Protein AF-0000000074319275 (afdb_homodimer)

Nearest PDB structures (foldseek):
  5aii-assembly1_H  TM=7.634E-01  e=2.660E-06  unidentified
  4j9a-assembly4_D  TM=8.042E-01  e=2.664E-05  Pseudomonas aeruginosa PAO1
  4leh-assembly1_C  TM=6.680E-01  e=4.029E-05  [Clostridium] scindens ATCC 35704
  6mrk-assembly1_U  TM=6.283E-01  e=1.986E-04  Drosophila melanogaster
  3f7s-assembly1_A-2  TM=5.511E-01  e=1.313E-04  Pseudomonas putida KT2440

InterPro domains:
  IPR032710 NTF2-like domain superfamily [SSF54427] (34-153)

Radius of gyration: 25.01 Å; Cα contacts (8 Å, |Δi|>4): 564; chains: 2; bounding box: 49×94×57 Å

pLDDT: mean 86.16, std 19.47, range [19.59, 98.94]

Solvent-accessible surface area (backbone atoms only — not comparable to full-atom values): 17664 Å² total; per-residue (Å²): 114,67,69,60,48,54,54,49,52,53,53,53,54,53,53,54,54,51,52,51,51,50,53,49,56,69,48,57,53,48,64,41,45,50,37,54,48,49,33,54,50,19,59,61,66,67,34,61,67,61,30,54,68,37,38,37,88,81,14,40,38,34,58,79,52,78,91,55,67,29,46,47,68,56,44,53,48,48,52,58,58,48,51,75,47,38,46,61,42,74,78,40,80,46,76,43,81,52,60,73,38,75,91,75,59,28,36,34,33,36,38,37,38,31,32,38,34,29,34,79,86,65,52,68,42,78,43,56,39,39,39,42,33,35,25,40,96,57,20,35,40,34,38,40,46,25,37,42,55,37,59,59,49,54,62,66,67,41,48,67,46,52,69,80,73,80,119,113,66,69,59,49,52,53,49,53,52,52,52,54,54,52,54,54,50,53,52,50,49,53,48,57,68,46,58,55,47,65,41,46,52,36,54,50,50,32,54,52,20,58,61,66,67,33,60,68,62,30,53,68,36,39,37,89,80,13,39,38,33,58,79,57,80,91,53,69,30,45,46,68,56,44,54,50,48,53,56,58,48,50,74,45,37,44,61,42,74,78,42,80,45,78,42,82,52,59,72,37,74,90,75,58,27,36,34,34,36,38,38,37,32,31,38,35,30,34,77,88,67,52,68,44,78,43,57,39,40,38,42,32,36,25,38,97,57,21,34,40,34,37,39,44,25,35,42,56,37,59,58,50,54,63,68,65,41,46,67,45,54,71,80,75,79,120

Structure (mmCIF, N/CA/C/O backbone):
data_AF-0000000074319275-model_v1
#
loop_
_entity.id
_entity.type
_entity.pdbx_description
1 polymer 'SnoaL-like domain-containing protein'
#
loop_
_atom_site.group_PDB
_atom_site.id
_atom_site.type_symbol
_atom_site.label_atom_id
_atom_site.label_alt_id
_atom_site.label_comp_id
_atom_site.label_asym_id
_atom_site.label_entity_id
_atom_site.label_seq_id
_atom_site.pdbx_PDB_ins_code
_atom_site.Cartn_x
_atom_site.Cartn_y
_atom_site.Cartn_z
_atom_site.occupancy
_atom_site.B_iso_or_equiv
_atom_site.auth_seq_id
_atom_site.auth_comp_id
_atom_site.auth_asym_id
_atom_site.auth_atom_id
_atom_site.pdbx_PDB_model_num
ATOM 1 N N . MET A 1 1 ? 5.773 54.219 32.25 1 52.66 1 MET A N 1
ATOM 2 C CA . MET A 1 1 ? 4.891 53.094 32.531 1 52.66 1 MET A CA 1
ATOM 3 C C . MET A 1 1 ? 4.062 52.719 31.328 1 52.66 1 MET A C 1
ATOM 5 O O . MET A 1 1 ? 3.648 51.562 31.188 1 52.66 1 MET A O 1
ATOM 9 N N . LYS A 1 2 ? 3.84 53.656 30.484 1 63.56 2 LYS A N 1
ATOM 10 C CA . LYS A 1 2 ? 2.98 53.406 29.328 1 63.56 2 LYS A CA 1
ATOM 11 C C . LYS A 1 2 ? 3.709 52.594 28.266 1 63.56 2 LYS A C 1
ATOM 13 O O . LYS A 1 2 ? 3.109 51.75 27.625 1 63.56 2 LYS A O 1
ATOM 18 N N . LYS A 1 3 ? 4.949 52.812 28.141 1 67.94 3 LYS A N 1
ATOM 19 C CA . LYS A 1 3 ? 5.715 52.094 27.125 1 67.94 3 LYS A CA 1
ATOM 20 C C . LYS A 1 3 ? 5.887 50.625 27.516 1 67.94 3 LYS A C 1
ATOM 22 O O . LYS A 1 3 ? 5.832 49.75 26.656 1 67.94 3 LYS A O 1
ATOM 27 N N . HIS A 1 4 ? 5.941 50.406 28.797 1 66.94 4 HIS A N 1
ATOM 28 C CA . HIS A 1 4 ? 6.113 49.031 29.25 1 66.94 4 HIS A CA 1
ATOM 29 C C . HIS A 1 4 ? 4.816 48.25 29.125 1 66.94 4 HIS A C 1
ATOM 31 O O . HIS A 1 4 ? 4.848 47.031 28.844 1 66.94 4 HIS A O 1
ATOM 37 N N . LEU A 1 5 ? 3.721 49.062 29.156 1 66.44 5 LEU A N 1
ATOM 38 C CA . LEU A 1 5 ? 2.432 48.375 29.047 1 66.44 5 LEU A CA 1
ATOM 39 C C . LEU A 1 5 ? 2.174 47.938 27.609 1 66.44 5 LEU A C 1
ATOM 41 O O . LEU A 1 5 ? 1.641 46.844 27.391 1 66.44 5 LEU A O 1
ATOM 45 N N . THR A 1 6 ? 2.721 48.75 26.703 1 68.5 6 THR A N 1
ATOM 46 C CA . THR A 1 6 ? 2.479 48.406 25.312 1 68.5 6 THR A CA 1
ATOM 47 C C . THR A 1 6 ? 3.305 47.188 24.891 1 68.5 6 THR A C 1
ATOM 49 O O . THR A 1 6 ? 2.822 46.344 24.156 1 68.5 6 THR A O 1
ATOM 52 N N . ILE A 1 7 ? 4.449 47.125 25.484 1 65.25 7 ILE A N 1
ATOM 53 C CA . ILE A 1 7 ? 5.316 46 25.156 1 65.25 7 ILE A CA 1
ATOM 54 C C . ILE A 1 7 ? 4.75 44.719 25.75 1 65.25 7 ILE A C 1
ATOM 56 O O . ILE A 1 7 ? 4.77 43.656 25.109 1 65.25 7 ILE A O 1
ATOM 60 N N . LEU A 1 8 ? 4.129 44.875 26.875 1 65.56 8 LEU A N 1
ATOM 61 C CA . LEU A 1 8 ? 3.541 43.719 27.531 1 65.56 8 LEU A CA 1
ATOM 62 C C . LEU A 1 8 ? 2.312 43.219 26.781 1 65.56 8 LEU A C 1
ATOM 64 O O . LEU A 1 8 ? 2.107 42 26.625 1 65.56 8 LEU A O 1
ATOM 68 N N . LEU A 1 9 ? 1.571 44.156 26.25 1 64 9 LEU A N 1
ATOM 69 C CA . LEU A 1 9 ? 0.365 43.781 25.516 1 64 9 LEU A CA 1
ATOM 70 C C . LEU A 1 9 ? 0.717 43.125 24.188 1 64 9 LEU A C 1
ATOM 72 O O . LEU A 1 9 ? 0.05 42.156 23.766 1 64 9 LEU A O 1
ATOM 76 N N . ILE A 1 10 ? 1.787 43.531 23.609 1 61.66 10 ILE A N 1
ATOM 77 C CA . ILE A 1 10 ? 2.225 42.969 22.344 1 61.66 10 ILE A CA 1
ATOM 78 C C . ILE A 1 10 ? 2.773 41.562 22.594 1 61.66 10 ILE A C 1
ATOM 80 O O . ILE A 1 10 ? 2.533 40.656 21.812 1 61.66 10 ILE A O 1
ATOM 84 N N . PHE A 1 11 ? 3.398 41.312 23.734 1 61.16 11 PHE A N 1
ATOM 85 C CA . PHE A 1 11 ? 3.932 40 24.047 1 61.16 11 PHE A CA 1
ATOM 86 C C . PHE A 1 11 ? 2.803 39.031 24.344 1 61.16 11 PHE A C 1
ATOM 88 O O . PHE A 1 11 ? 2.879 37.844 23.969 1 61.16 11 PHE A O 1
ATOM 95 N N . ILE A 1 12 ? 1.78 39.438 24.953 1 62 12 ILE A N 1
ATOM 96 C CA . ILE A 1 12 ? 0.654 38.562 25.266 1 62 12 ILE A CA 1
ATOM 97 C C . ILE A 1 12 ? -0.102 38.219 23.984 1 62 12 ILE A C 1
ATOM 99 O O . ILE A 1 12 ? -0.562 37.094 23.812 1 62 12 ILE A O 1
ATOM 103 N N . PHE A 1 13 ? -0.237 39.156 23.047 1 61.28 13 PHE A N 1
ATOM 104 C CA . PHE A 1 13 ? -0.938 38.906 21.797 1 61.28 13 PHE A CA 1
ATOM 105 C C . PHE A 1 13 ? -0.159 37.906 20.938 1 61.28 13 PHE A C 1
ATOM 107 O O . PHE A 1 13 ? -0.751 37.062 20.266 1 61.28 13 PHE A O 1
ATOM 114 N N . LEU A 1 14 ? 1.116 37.906 21.016 1 58.81 14 LEU A N 1
ATOM 115 C CA . LEU A 1 14 ? 1.934 36.969 20.234 1 58.81 14 LEU A CA 1
ATOM 116 C C . LEU A 1 14 ? 1.882 35.562 20.828 1 58.81 14 LEU A C 1
ATOM 118 O O . LEU A 1 14 ? 1.935 34.594 20.094 1 58.81 14 LEU A O 1
ATOM 122 N N . PHE A 1 15 ? 1.721 35.469 22.078 1 59.56 15 PHE A N 1
ATOM 123 C CA . PHE A 1 15 ? 1.664 34.156 22.688 1 59.56 15 PHE A CA 1
ATOM 124 C C . PHE A 1 15 ? 0.332 33.469 22.391 1 59.56 15 PHE A C 1
ATOM 126 O O . PHE A 1 15 ? 0.279 32.25 22.203 1 59.56 15 PHE A O 1
ATOM 133 N N . THR A 1 16 ? -0.782 34.156 22.344 1 56.38 16 THR A N 1
ATOM 134 C CA . THR A 1 16 ? -2.08 33.562 22.078 1 56.38 16 THR A CA 1
ATOM 135 C C . THR A 1 16 ? -2.203 33.156 20.609 1 56.38 16 THR A C 1
ATOM 137 O O . THR A 1 16 ? -2.803 32.156 20.281 1 56.38 16 THR A O 1
ATOM 140 N N . CYS A 1 17 ? -1.636 33.844 19.672 1 56.44 17 CYS A N 1
ATOM 141 C CA . CYS A 1 17 ? -1.701 33.531 18.25 1 56.44 17 CYS A CA 1
ATOM 142 C C . CYS A 1 17 ? -0.895 32.25 17.953 1 56.44 17 CYS A C 1
ATOM 144 O O . CYS A 1 17 ? -1.296 31.453 17.109 1 56.44 17 CYS A O 1
ATOM 146 N N . GLN A 1 18 ? 0.177 32.062 18.719 1 53.88 18 GLN A N 1
ATOM 147 C CA . GLN A 1 18 ? 0.983 30.875 18.484 1 53.88 18 GLN A CA 1
ATOM 148 C C . GLN A 1 18 ? 0.279 29.625 19 1 53.88 18 GLN A C 1
ATOM 150 O O . GLN A 1 18 ? 0.296 28.578 18.344 1 53.88 18 GLN A O 1
ATOM 155 N N . THR A 1 19 ? -0.338 29.734 20.156 1 54.66 19 THR A N 1
ATOM 156 C CA . THR A 1 19 ? -1.035 28.578 20.719 1 54.66 19 THR A CA 1
ATOM 157 C C . THR A 1 19 ? -2.246 28.203 19.859 1 54.66 19 THR A C 1
ATOM 159 O O . THR A 1 19 ? -2.529 27.031 19.656 1 54.66 19 THR A O 1
ATOM 162 N N . TYR A 1 20 ? -3.02 29.203 19.406 1 49.47 20 TYR A N 1
ATOM 163 C CA . TYR A 1 20 ? -4.168 28.938 18.547 1 49.47 20 TYR A CA 1
ATOM 164 C C . TYR A 1 20 ? -3.73 28.297 17.234 1 49.47 20 TYR A C 1
ATOM 166 O O . TYR A 1 20 ? -4.387 27.375 16.734 1 49.47 20 TYR A O 1
ATOM 174 N N . ALA A 1 21 ? -2.68 28.781 16.609 1 51.66 21 ALA A N 1
ATOM 175 C CA . ALA A 1 21 ? -2.17 28.219 15.367 1 51.66 21 ALA A CA 1
ATOM 176 C C . ALA A 1 21 ? -1.684 26.797 15.562 1 51.66 21 ALA A C 1
ATOM 178 O O . ALA A 1 21 ? -1.945 25.922 14.734 1 51.66 21 ALA A O 1
ATOM 179 N N . GLN A 1 22 ? -1.025 26.578 16.609 1 49.31 22 GLN A N 1
ATOM 180 C CA . GLN A 1 22 ? -0.536 25.234 16.906 1 49.31 22 GLN A CA 1
ATOM 181 C C . GLN A 1 22 ? -1.692 24.266 17.156 1 49.31 22 GLN A C 1
ATOM 183 O O . GLN A 1 22 ? -1.667 23.125 16.688 1 49.31 22 GLN A O 1
ATOM 188 N N . ASN A 1 23 ? -2.633 24.703 18.016 1 49.53 23 ASN A N 1
ATOM 189 C CA . ASN A 1 23 ? -3.83 23.906 18.25 1 49.53 23 ASN A CA 1
ATOM 190 C C . ASN A 1 23 ? -4.602 23.656 16.953 1 49.53 23 ASN A C 1
ATOM 192 O O . ASN A 1 23 ? -5.148 22.578 16.75 1 49.53 23 ASN A O 1
ATOM 196 N N . ASN A 1 24 ? -4.629 24.672 16.094 1 52.72 24 ASN A N 1
ATOM 197 C CA . ASN A 1 24 ? -5.324 24.547 14.812 1 52.72 24 ASN A CA 1
ATOM 198 C C . ASN A 1 24 ? -4.621 23.562 13.883 1 52.72 24 ASN A C 1
ATOM 200 O O . ASN A 1 24 ? -5.277 22.812 13.164 1 52.72 24 ASN A O 1
ATOM 204 N N . GLU A 1 25 ? -3.281 23.656 13.906 1 52.69 25 GLU A N 1
ATOM 205 C CA . GLU A 1 25 ? -2.545 22.734 13.039 1 52.69 25 GLU A CA 1
ATOM 206 C C . GLU A 1 25 ? -2.713 21.297 13.508 1 52.69 25 GLU A C 1
ATOM 208 O O . GLU A 1 25 ? -2.838 20.391 12.688 1 52.69 25 GLU A O 1
ATOM 213 N N . LEU A 1 26 ? -2.66 21.172 14.938 1 52.41 26 LEU A N 1
ATOM 214 C CA . LEU A 1 26 ? -2.846 19.844 15.531 1 52.41 26 LEU A CA 1
ATOM 215 C C . LEU A 1 26 ? -4.238 19.312 15.219 1 52.41 26 LEU A C 1
ATOM 217 O O . LEU A 1 26 ? -4.426 18.094 15.102 1 52.41 26 LEU A O 1
ATOM 221 N N . ARG A 1 27 ? -5.098 20.188 15.031 1 64.56 27 ARG A N 1
ATOM 222 C CA . ARG A 1 27 ? -6.496 19.844 14.805 1 64.56 27 ARG A CA 1
ATOM 223 C C . ARG A 1 27 ? -6.766 19.594 13.328 1 64.56 27 ARG A C 1
ATOM 225 O O . ARG A 1 27 ? -7.734 18.906 12.977 1 64.56 27 ARG A O 1
ATOM 232 N N . LYS A 1 28 ? -5.727 19.984 12.656 1 86.44 28 LYS A N 1
ATOM 233 C CA . LYS A 1 28 ? -6.023 19.859 11.234 1 86.44 28 LYS A CA 1
ATOM 234 C C . LYS A 1 28 ? -6.043 18.391 10.797 1 86.44 28 LYS A C 1
ATOM 236 O O . LYS A 1 28 ? -5.07 17.672 11 1 86.44 28 LYS A O 1
ATOM 241 N N . GLY A 1 29 ? -7.23 17.891 10.406 1 95.12 29 GLY A N 1
ATOM 242 C CA . GLY A 1 29 ? -7.41 16.562 9.82 1 95.12 29 GLY A CA 1
ATOM 243 C C . GLY A 1 29 ? -7.906 15.531 10.812 1 95.12 29 GLY A C 1
ATOM 244 O O . GLY A 1 29 ? -8.102 14.367 10.461 1 95.12 29 GLY A O 1
ATOM 245 N N . GLN A 1 30 ? -8.039 15.953 12.109 1 96.62 30 GLN A N 1
ATOM 246 C CA . GLN A 1 30 ? -8.422 15 13.148 1 96.62 30 GLN A CA 1
ATOM 247 C C . GLN A 1 30 ? -9.812 14.422 12.883 1 96.62 30 GLN A C 1
ATOM 249 O O . GLN A 1 30 ? -10.047 13.234 13.109 1 96.62 30 GLN A O 1
ATOM 254 N N . LYS A 1 31 ? -10.711 15.289 12.461 1 97.19 31 LYS A N 1
ATOM 255 C CA . LYS A 1 31 ? -12.039 14.781 12.133 1 97.19 31 LYS A CA 1
ATOM 256 C C . LYS A 1 31 ? -11.984 13.766 11 1 97.19 31 LYS A C 1
ATOM 258 O O . LYS A 1 31 ? -12.648 12.727 11.055 1 97.19 31 LYS A O 1
ATOM 263 N N . GLU A 1 32 ? -11.227 14.062 9.953 1 98.38 32 GLU A N 1
ATOM 264 C CA . GLU A 1 32 ? -11.031 13.125 8.844 1 98.38 32 GLU A CA 1
ATOM 265 C C . GLU A 1 32 ? -10.406 11.82 9.336 1 98.38 32 GLU A C 1
ATOM 267 O O . GLU A 1 32 ? -10.82 10.734 8.922 1 98.38 32 GLU A O 1
ATOM 272 N N . LEU A 1 33 ? -9.438 11.938 10.195 1 98.56 33 LEU A N 1
ATOM 273 C CA . LEU A 1 33 ? -8.812 10.758 10.773 1 98.56 33 LEU A CA 1
ATOM 274 C C . LEU A 1 33 ? -9.844 9.891 11.5 1 98.56 33 LEU A C 1
ATOM 276 O O . LEU A 1 33 ? -9.852 8.672 11.336 1 98.56 33 LEU A O 1
ATOM 280 N N . GLU A 1 34 ? -10.656 10.516 12.258 1 98.44 34 GLU A N 1
ATOM 281 C CA . GLU A 1 34 ? -11.672 9.781 13.008 1 98.44 34 GLU A CA 1
ATOM 282 C C . GLU A 1 34 ? -12.641 9.07 12.07 1 98.44 34 GLU A C 1
ATOM 284 O O . GLU A 1 34 ? -13.102 7.961 12.359 1 98.44 34 GLU A O 1
ATOM 289 N N . SER A 1 35 ? -13 9.688 10.945 1 98.69 35 SER A N 1
ATOM 290 C CA . SER A 1 35 ? -13.852 9.039 9.953 1 98.69 35 SER A CA 1
ATOM 291 C C . SER A 1 35 ? -13.195 7.773 9.406 1 98.69 35 SER A C 1
ATOM 293 O O . SER A 1 35 ? -13.844 6.73 9.305 1 98.69 35 SER A O 1
ATOM 295 N N . ALA A 1 36 ? -11.93 7.883 9.078 1 98.88 36 ALA A N 1
ATOM 296 C CA . ALA A 1 36 ? -11.195 6.727 8.57 1 98.88 36 ALA A CA 1
ATOM 297 C C . ALA A 1 36 ? -11.117 5.621 9.625 1 98.88 36 ALA A C 1
ATOM 299 O O . ALA A 1 36 ? -11.305 4.441 9.312 1 98.88 36 ALA A O 1
ATOM 300 N N . LYS A 1 37 ? -10.891 6.004 10.844 1 98.81 37 LYS A N 1
ATOM 301 C CA . LYS A 1 37 ? -10.828 5.035 11.93 1 98.81 37 LYS A CA 1
ATOM 302 C C . LYS A 1 37 ? -12.164 4.312 12.102 1 98.81 37 LYS A C 1
ATOM 304 O O . LYS A 1 37 ? -12.195 3.096 12.297 1 98.81 37 LYS A O 1
ATOM 309 N N . THR A 1 38 ? -13.172 5.051 12.031 1 98.88 38 THR A N 1
ATOM 310 C CA . THR A 1 38 ? -14.508 4.473 12.164 1 98.88 38 THR A CA 1
ATOM 311 C C . THR A 1 38 ? -14.773 3.469 11.039 1 98.88 38 THR A C 1
ATOM 313 O O . THR A 1 38 ? -15.32 2.393 11.281 1 98.88 38 THR A O 1
ATOM 316 N N . PHE A 1 39 ? -14.414 3.82 9.867 1 98.88 39 PHE A N 1
ATOM 317 C CA . PHE A 1 39 ? -14.578 2.934 8.719 1 98.88 39 PHE A CA 1
ATOM 318 C C . PHE A 1 39 ? -13.844 1.614 8.945 1 98.88 39 PHE A C 1
ATOM 320 O O . PHE A 1 39 ? -14.43 0.541 8.781 1 98.88 39 PHE A O 1
ATOM 327 N N . VAL A 1 40 ? -12.609 1.626 9.344 1 98.75 40 VAL A N 1
ATOM 328 C CA . VAL A 1 40 ? -11.789 0.435 9.531 1 98.75 40 VAL A CA 1
ATOM 329 C C . VAL A 1 40 ? -12.336 -0.392 10.695 1 98.75 40 VAL A C 1
ATOM 331 O O . VAL A 1 40 ? -12.383 -1.622 10.617 1 98.75 40 VAL A O 1
ATOM 334 N N . GLN A 1 41 ? -12.766 0.288 11.734 1 98.5 41 GLN A N 1
ATOM 335 C CA . GLN A 1 41 ? -13.359 -0.417 12.859 1 98.5 41 GLN A CA 1
ATOM 336 C C . GLN A 1 41 ? -14.648 -1.129 12.445 1 98.5 41 GLN A C 1
ATOM 338 O O . GLN A 1 41 ? -14.898 -2.258 12.867 1 98.5 41 GLN A O 1
ATOM 343 N N . ALA A 1 42 ? -15.43 -0.461 11.672 1 98.75 42 ALA A N 1
ATOM 344 C CA . ALA A 1 42 ? -16.656 -1.067 11.164 1 98.75 42 ALA A CA 1
ATOM 345 C C . ALA A 1 42 ? -16.344 -2.311 10.336 1 98.75 42 ALA A C 1
ATOM 347 O O . ALA A 1 42 ? -17.047 -3.32 10.438 1 98.75 42 ALA A O 1
ATOM 348 N N . TYR A 1 43 ? -15.352 -2.27 9.508 1 98.44 43 TYR A N 1
ATOM 349 C CA . TYR A 1 43 ? -14.891 -3.42 8.734 1 98.44 43 TYR A CA 1
ATOM 350 C C . TYR A 1 43 ? -14.547 -4.59 9.648 1 98.44 43 TYR A C 1
ATOM 352 O O . TYR A 1 43 ? -14.992 -5.715 9.422 1 98.44 43 TYR A O 1
ATOM 360 N N . GLU A 1 44 ? -13.789 -4.371 10.695 1 97.69 44 GLU A N 1
ATOM 361 C CA . GLU A 1 44 ? -13.383 -5.43 11.617 1 97.69 44 GLU A CA 1
ATOM 362 C C . GLU A 1 44 ? -14.586 -6.062 12.297 1 97.69 44 GLU A C 1
ATOM 364 O O . GLU A 1 44 ? -14.586 -7.262 12.586 1 97.69 44 GLU A O 1
ATOM 369 N N . ASN A 1 45 ? -15.586 -5.25 12.539 1 97.62 45 ASN A N 1
ATOM 370 C CA . ASN A 1 45 ? -16.75 -5.707 13.281 1 97.62 45 ASN A CA 1
ATOM 371 C C . ASN A 1 45 ? -17.844 -6.238 12.344 1 97.62 45 ASN A C 1
ATOM 373 O O . ASN A 1 45 ? -18.922 -6.629 12.797 1 97.62 45 ASN A O 1
ATOM 377 N N . ALA A 1 46 ? -17.625 -6.184 11.141 1 98.06 46 ALA A N 1
ATOM 378 C CA . ALA A 1 46 ? -18.625 -6.539 10.133 1 98.06 46 ALA A CA 1
ATOM 379 C C . ALA A 1 46 ? -19.875 -5.68 10.273 1 98.06 46 ALA A C 1
ATOM 381 O O . ALA A 1 46 ? -21 -6.176 10.117 1 98.06 46 ALA A O 1
ATOM 382 N N . ASP A 1 47 ? -19.625 -4.48 10.688 1 98.62 47 ASP A N 1
ATOM 383 C CA . ASP A 1 47 ? -20.703 -3.498 10.781 1 98.62 47 ASP A CA 1
ATOM 384 C C . ASP A 1 47 ? -20.875 -2.748 9.461 1 98.62 47 ASP A C 1
ATOM 386 O O . ASP A 1 47 ? -20.422 -1.607 9.328 1 98.62 47 ASP A O 1
ATOM 390 N N . TRP A 1 48 ? -21.656 -3.322 8.539 1 98.69 48 TRP A N 1
ATOM 391 C CA . TRP A 1 48 ? -21.75 -2.844 7.16 1 98.69 48 TRP A CA 1
ATOM 392 C C . TRP A 1 48 ? -22.578 -1.561 7.082 1 98.69 48 TRP A C 1
ATOM 394 O O . TRP A 1 48 ? -22.297 -0.693 6.25 1 98.69 48 TRP A O 1
ATOM 404 N N . LYS A 1 49 ? -23.5 -1.409 7.914 1 98.75 49 LYS A N 1
ATOM 405 C CA . LYS A 1 49 ? -24.281 -0.182 7.941 1 98.75 49 LYS A CA 1
ATOM 406 C C . LYS A 1 49 ? -23.422 1.021 8.297 1 98.75 49 LYS A C 1
ATOM 408 O O . LYS A 1 49 ? -23.422 2.031 7.59 1 98.75 49 LYS A O 1
ATOM 413 N N . THR A 1 50 ? -22.703 0.871 9.383 1 98.81 50 THR A N 1
ATOM 414 C CA . THR A 1 50 ? -21.797 1.941 9.789 1 98.81 50 THR A CA 1
ATOM 415 C C . THR A 1 50 ? -20.734 2.18 8.719 1 98.81 50 THR A C 1
ATOM 417 O O . THR A 1 50 ? -20.422 3.326 8.383 1 98.81 50 THR A O 1
ATOM 420 N N . MET A 1 51 ? -20.156 1.09 8.172 1 98.81 51 MET A N 1
ATOM 421 C CA . MET A 1 51 ? -19.125 1.229 7.141 1 98.81 51 MET A CA 1
ATOM 422 C C . MET A 1 51 ? -19.656 2.045 5.965 1 98.81 51 MET A C 1
ATOM 424 O O . MET A 1 51 ? -19.016 3 5.527 1 98.81 51 MET A O 1
ATOM 428 N N . LYS A 1 52 ? -20.828 1.693 5.559 1 98.81 52 LYS A N 1
ATOM 429 C CA . LYS A 1 52 ? -21.438 2.373 4.422 1 98.81 52 LYS A CA 1
ATOM 430 C C . LYS A 1 52 ? -21.719 3.838 4.746 1 98.81 52 LYS A C 1
ATOM 432 O O . LYS A 1 52 ? -21.562 4.711 3.889 1 98.81 52 LYS A O 1
ATOM 437 N N . SER A 1 53 ? -22.094 4.145 5.926 1 98.75 53 SER A N 1
ATOM 438 C CA . SER A 1 53 ? -22.453 5.5 6.328 1 98.75 53 SER A CA 1
ATOM 439 C C . SER A 1 53 ? -21.25 6.43 6.301 1 98.75 53 SER A C 1
ATOM 441 O O . SER A 1 53 ? -21.391 7.648 6.242 1 98.75 53 SER A O 1
ATOM 443 N N . MET A 1 54 ? -20.031 5.879 6.379 1 98.88 54 MET A N 1
ATOM 444 C CA . MET A 1 54 ? -18.812 6.691 6.367 1 98.88 54 MET A CA 1
ATOM 445 C C . MET A 1 54 ? -18.438 7.086 4.941 1 98.88 54 MET A C 1
ATOM 447 O O . MET A 1 54 ? -17.578 7.938 4.738 1 98.88 54 MET A O 1
ATOM 451 N N . LEU A 1 55 ? -19.109 6.508 3.926 1 98.88 55 LEU A N 1
ATOM 452 C CA . LEU A 1 55 ? -18.797 6.746 2.521 1 98.88 55 LEU A CA 1
ATOM 453 C C . LEU A 1 55 ? -19.719 7.805 1.931 1 98.88 55 LEU A C 1
ATOM 455 O O . LEU A 1 55 ? -20.891 7.887 2.303 1 98.88 55 LEU A O 1
ATOM 459 N N . THR A 1 56 ? -19.188 8.633 1.031 1 98.81 56 THR A N 1
ATOM 460 C CA . THR A 1 56 ? -20.078 9.461 0.214 1 98.81 56 THR A CA 1
ATOM 461 C C . THR A 1 56 ? -20.875 8.594 -0.746 1 98.81 56 THR A C 1
ATOM 463 O O . THR A 1 56 ? -20.516 7.453 -1.027 1 98.81 56 THR A O 1
ATOM 466 N N . ASP A 1 57 ? -21.938 9.094 -1.322 1 98.12 57 ASP A N 1
ATOM 467 C CA . ASP A 1 57 ? -22.812 8.336 -2.217 1 98.12 57 ASP A CA 1
ATOM 468 C C . ASP A 1 57 ? -22.062 7.918 -3.484 1 98.12 57 ASP A C 1
ATOM 470 O O . ASP A 1 57 ? -22.375 6.879 -4.07 1 98.12 57 ASP A O 1
ATOM 474 N N . ASN A 1 58 ? -21.109 8.734 -3.838 1 98.25 58 ASN A N 1
ATOM 475 C CA . ASN A 1 58 ? -20.375 8.453 -5.062 1 98.25 58 ASN A CA 1
ATOM 476 C C . ASN A 1 58 ? -18.938 8.016 -4.762 1 98.25 58 ASN A C 1
ATOM 478 O O . ASN A 1 58 ? -18.031 8.281 -5.547 1 98.25 58 ASN A O 1
ATOM 482 N N . SER A 1 59 ? -18.781 7.461 -3.6 1 98.69 59 SER A N 1
ATOM 483 C CA . SER A 1 59 ? -17.453 6.98 -3.234 1 98.69 59 SER A CA 1
ATOM 484 C C . SER A 1 59 ? -16.969 5.883 -4.184 1 98.69 59 SER A C 1
ATOM 486 O O . SER A 1 59 ? -17.797 5.188 -4.793 1 98.69 59 SER A O 1
ATOM 488 N N . THR A 1 60 ? -15.633 5.754 -4.312 1 98.62 60 THR A N 1
ATOM 489 C CA . THR A 1 60 ? -15.008 4.742 -5.156 1 98.62 60 THR A CA 1
ATOM 490 C C . THR A 1 60 ? -13.906 4.004 -4.395 1 98.62 60 THR A C 1
ATOM 492 O O . THR A 1 60 ? -13.102 4.629 -3.701 1 98.62 60 THR A O 1
ATOM 495 N N . ALA A 1 61 ? -13.914 2.666 -4.484 1 98.44 61 ALA A N 1
ATOM 496 C CA . ALA A 1 61 ? -12.844 1.82 -3.961 1 98.44 61 ALA A CA 1
ATOM 497 C C . ALA A 1 61 ? -11.953 1.305 -5.09 1 98.44 61 ALA A C 1
ATOM 499 O O . ALA A 1 61 ? -12.438 0.718 -6.055 1 98.44 61 ALA A O 1
ATOM 500 N N . TYR A 1 62 ? -10.68 1.55 -4.898 1 97.75 62 TYR A N 1
ATOM 501 C CA . TYR A 1 62 ? -9.711 1.155 -5.914 1 97.75 62 TYR A CA 1
ATOM 502 C C . TYR A 1 62 ? -8.859 -0.015 -5.434 1 97.75 62 TYR A C 1
ATOM 504 O O . TYR A 1 62 ? -8.539 -0.113 -4.25 1 97.75 62 TYR A O 1
ATOM 512 N N . ASN A 1 63 ? -8.555 -0.96 -6.289 1 95.62 63 ASN A N 1
ATOM 513 C CA . ASN A 1 63 ? -7.535 -1.989 -6.121 1 95.62 63 ASN A CA 1
ATOM 514 C C . ASN A 1 63 ? -7.992 -3.078 -5.152 1 95.62 63 ASN A C 1
ATOM 516 O O . ASN A 1 63 ? -7.172 -3.688 -4.465 1 95.62 63 ASN A O 1
ATOM 520 N N . LEU A 1 64 ? -9.258 -3.248 -4.836 1 91.94 64 LEU A N 1
ATOM 521 C CA . LEU A 1 64 ? -9.742 -4.242 -3.885 1 91.94 64 LEU A CA 1
ATOM 522 C C . LEU A 1 64 ? -9.703 -5.641 -4.492 1 91.94 64 LEU A C 1
ATOM 524 O O . LEU A 1 64 ? -9.633 -6.637 -3.766 1 91.94 64 LEU A O 1
ATOM 528 N N . GLY A 1 65 ? -9.844 -5.621 -5.562 1 75.44 65 GLY A N 1
ATOM 529 C CA . GLY A 1 65 ? -9.938 -6.871 -6.297 1 75.44 65 GLY A CA 1
ATOM 530 C C . GLY A 1 65 ? -10.188 -6.68 -7.781 1 75.44 65 GLY A C 1
ATOM 531 O O . GLY A 1 65 ? -10.719 -5.645 -8.195 1 75.44 65 GLY A O 1
ATOM 532 N N . GLY A 1 66 ? -9.328 -7.184 -8.625 1 72.75 66 GLY A N 1
ATOM 533 C CA . GLY A 1 66 ? -9.547 -7.145 -10.062 1 72.75 66 GLY A CA 1
ATOM 534 C C . GLY A 1 66 ? -9.062 -5.859 -10.703 1 72.75 66 GLY A C 1
ATOM 535 O O . GLY A 1 66 ? -8.289 -5.113 -10.102 1 72.75 66 GLY A O 1
ATOM 536 N N . ASN A 1 67 ? -9.578 -5.555 -11.812 1 76.94 67 ASN A N 1
ATOM 537 C CA . ASN A 1 67 ? -9.102 -4.441 -12.625 1 76.94 67 ASN A CA 1
ATOM 538 C C . ASN A 1 67 ? -10.008 -3.221 -12.5 1 76.94 67 ASN A C 1
ATOM 540 O O . ASN A 1 67 ? -9.594 -2.102 -12.805 1 76.94 67 ASN A O 1
ATOM 544 N N . GLU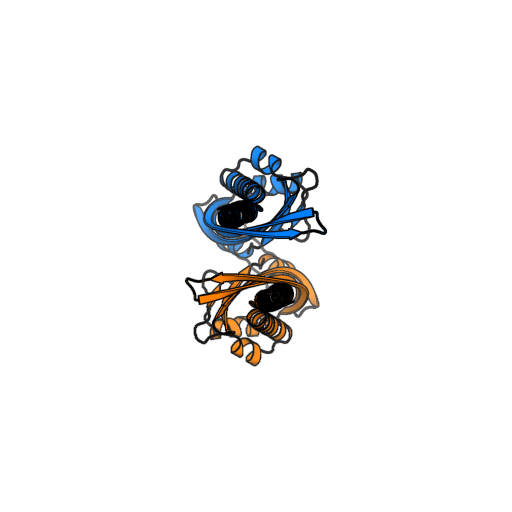 A 1 68 ? -11.172 -3.492 -11.93 1 87.75 68 GLU A N 1
ATOM 545 C CA . GLU A 1 68 ? -12.125 -2.389 -11.898 1 87.75 68 GLU A CA 1
ATOM 546 C C . GLU A 1 68 ? -12.312 -1.854 -10.484 1 87.75 68 GLU A C 1
ATOM 548 O O . GLU A 1 68 ? -12.203 -2.605 -9.508 1 87.75 68 GLU A O 1
ATOM 553 N N . SER A 1 69 ? -12.586 -0.548 -10.477 1 97 69 SER A N 1
ATOM 554 C CA . SER A 1 69 ? -12.977 0.061 -9.211 1 97 69 SER A CA 1
ATOM 555 C C . SER A 1 69 ? -14.414 -0.302 -8.852 1 97 69 SER A C 1
ATOM 557 O O . SER A 1 69 ? -15.18 -0.766 -9.695 1 97 69 SER A O 1
ATOM 559 N N . LEU A 1 70 ? -14.742 -0.169 -7.566 1 97.94 70 LEU A N 1
ATOM 560 C CA . LEU A 1 70 ? -16.078 -0.472 -7.078 1 97.94 70 LEU A CA 1
ATOM 561 C C . LEU A 1 70 ? -16.781 0.792 -6.598 1 97.94 70 LEU A C 1
ATOM 563 O O . LEU A 1 70 ? -16.156 1.649 -5.965 1 97.94 70 LEU A O 1
ATOM 567 N N . ASP A 1 71 ? -18.031 0.847 -6.895 1 98.06 71 ASP A N 1
ATOM 568 C CA . ASP A 1 71 ? -18.844 1.915 -6.309 1 98.06 71 ASP A CA 1
ATOM 569 C C . ASP A 1 71 ? -19.219 1.597 -4.863 1 98.06 71 ASP A C 1
ATOM 571 O O . ASP A 1 71 ? -18.844 0.545 -4.34 1 98.06 71 ASP A O 1
ATOM 575 N N . ARG A 1 72 ? -19.891 2.504 -4.281 1 98.56 72 ARG A N 1
ATOM 576 C CA . ARG A 1 72 ? -20.203 2.447 -2.857 1 98.56 72 ARG A CA 1
ATOM 577 C C . ARG A 1 72 ? -20.891 1.13 -2.496 1 98.56 72 ARG A C 1
ATOM 579 O O . ARG A 1 72 ? -20.453 0.442 -1.566 1 98.56 72 ARG A O 1
ATOM 586 N N . ASP A 1 73 ? -21.906 0.74 -3.217 1 98.38 73 ASP A N 1
ATOM 587 C CA . ASP A 1 73 ? -22.672 -0.454 -2.879 1 98.38 73 ASP A CA 1
ATOM 588 C C . ASP A 1 73 ? -21.875 -1.722 -3.166 1 98.38 73 ASP A C 1
ATOM 590 O O . ASP A 1 73 ? -21.828 -2.637 -2.342 1 98.38 73 ASP A O 1
ATOM 594 N N . SER A 1 74 ? -21.234 -1.771 -4.266 1 97.62 74 SER A N 1
ATOM 595 C CA . SER A 1 74 ? -20.422 -2.936 -4.629 1 97.62 74 SER A CA 1
ATOM 596 C C . SER A 1 74 ? -19.266 -3.119 -3.666 1 97.62 74 SER A C 1
ATOM 598 O O . SER A 1 74 ? -18.844 -4.246 -3.389 1 97.62 74 SER A O 1
ATOM 600 N N . HIS A 1 75 ? -18.734 -2.033 -3.227 1 98.19 75 HIS A N 1
ATOM 601 C CA . HIS A 1 75 ? -17.672 -2.055 -2.234 1 98.19 75 HIS A CA 1
ATOM 602 C C . HIS A 1 75 ? -18.125 -2.744 -0.951 1 98.19 75 HIS A C 1
ATOM 604 O O . HIS A 1 75 ? -17.453 -3.654 -0.458 1 98.19 75 HIS A O 1
ATOM 610 N N . ILE A 1 76 ? -19.234 -2.369 -0.449 1 98.44 76 ILE A N 1
ATOM 611 C CA . ILE A 1 76 ? -19.766 -2.947 0.779 1 98.44 76 ILE A CA 1
ATOM 612 C C . ILE A 1 76 ? -20.125 -4.418 0.548 1 98.44 76 ILE A C 1
ATOM 614 O O . ILE A 1 76 ? -19.781 -5.277 1.362 1 98.44 76 ILE A O 1
ATOM 618 N N . ASP A 1 77 ? -20.719 -4.73 -0.604 1 97.5 77 ASP A N 1
ATOM 619 C CA . ASP A 1 77 ? -21.078 -6.105 -0.951 1 97.5 77 ASP A CA 1
ATOM 620 C C . ASP A 1 77 ? -19.828 -6.996 -0.977 1 97.5 77 ASP A C 1
ATOM 622 O O . ASP A 1 77 ? -19.891 -8.156 -0.557 1 97.5 77 ASP A O 1
ATOM 626 N N . PHE A 1 78 ? -18.812 -6.504 -1.449 1 96.44 78 PHE A N 1
ATOM 627 C CA . PHE A 1 78 ? -17.562 -7.238 -1.541 1 96.44 78 PHE A CA 1
ATOM 628 C C . PHE A 1 78 ? -17.125 -7.738 -0.17 1 96.44 78 PHE A C 1
ATOM 630 O O . PHE A 1 78 ? -16.812 -8.922 -0.002 1 96.44 78 PHE A O 1
ATOM 637 N N . TRP A 1 79 ? -17.109 -6.844 0.775 1 96.62 79 TRP A N 1
ATOM 638 C CA . TRP A 1 79 ? -16.656 -7.219 2.109 1 96.62 79 TRP A CA 1
ATOM 639 C C . TRP A 1 79 ? -17.641 -8.18 2.77 1 96.62 79 TRP A C 1
ATOM 641 O O . TRP A 1 79 ? -17.234 -9.094 3.484 1 96.62 79 TRP A O 1
ATOM 651 N N . GLU A 1 80 ? -18.875 -7.898 2.525 1 96.94 80 GLU A N 1
ATOM 652 C CA . GLU A 1 80 ? -19.875 -8.805 3.07 1 96.94 80 GLU A CA 1
ATOM 653 C C . GLU A 1 80 ? -19.672 -10.227 2.555 1 96.94 80 GLU A C 1
ATOM 655 O O . GLU A 1 80 ? -19.734 -11.188 3.324 1 96.94 80 GLU A O 1
ATOM 660 N N . GLU A 1 81 ? -19.438 -10.352 1.338 1 95.06 81 GLU A N 1
ATOM 661 C CA . GLU A 1 81 ? -19.219 -11.664 0.726 1 95.06 81 GLU A CA 1
ATOM 662 C C . GLU A 1 81 ? -17.938 -12.312 1.251 1 95.06 81 GLU A C 1
ATOM 664 O O . GLU A 1 81 ? -17.938 -13.492 1.601 1 95.06 81 GLU A O 1
ATOM 669 N N . ILE A 1 82 ? -16.875 -11.578 1.324 1 93.62 82 ILE A N 1
ATOM 670 C CA . ILE A 1 82 ? -15.586 -12.094 1.784 1 93.62 82 ILE A CA 1
ATOM 671 C C . ILE A 1 82 ? -15.711 -12.578 3.229 1 93.62 82 ILE A C 1
ATOM 673 O O . ILE A 1 82 ? -15.094 -13.57 3.613 1 93.62 82 ILE A O 1
ATOM 677 N N . ARG A 1 83 ? -16.562 -11.906 3.947 1 95.38 83 ARG A N 1
ATOM 678 C CA . ARG A 1 83 ? -16.734 -12.203 5.367 1 95.38 83 ARG A CA 1
ATOM 679 C C . ARG A 1 83 ? -17.312 -13.594 5.57 1 95.38 83 ARG A C 1
ATOM 681 O O . ARG A 1 83 ? -17.141 -14.195 6.637 1 95.38 83 ARG A O 1
ATOM 688 N N . MET A 1 84 ? -17.875 -14.117 4.57 1 94.06 84 MET A N 1
ATOM 689 C CA . MET A 1 84 ? -18.469 -15.453 4.66 1 94.06 84 MET A CA 1
ATOM 690 C C . MET A 1 84 ? -17.375 -16.516 4.762 1 94.06 84 MET A C 1
ATOM 692 O O . MET A 1 84 ? -17.625 -17.609 5.297 1 94.06 84 MET A O 1
ATOM 696 N N . THR A 1 85 ? -16.156 -16.219 4.383 1 91.75 85 THR A N 1
ATOM 697 C CA . THR A 1 85 ? -15.133 -17.25 4.344 1 91.75 85 THR A CA 1
ATOM 698 C C . THR A 1 85 ? -13.875 -16.797 5.074 1 91.75 85 THR A C 1
ATOM 700 O O . THR A 1 85 ? -13.008 -17.609 5.418 1 91.75 85 THR A O 1
ATOM 703 N N . LEU A 1 86 ? -13.812 -15.508 5.285 1 94.44 86 LEU A N 1
ATOM 704 C CA . LEU A 1 86 ? -12.602 -14.938 5.859 1 94.44 86 LEU A CA 1
ATOM 705 C C . LEU A 1 86 ? -12.938 -14 7.016 1 94.44 86 LEU A C 1
ATOM 707 O O . LEU A 1 86 ? -13.758 -13.086 6.867 1 94.44 86 LEU A O 1
ATOM 711 N N . ASN A 1 87 ? -12.25 -14.211 8.148 1 95.62 87 ASN A N 1
ATOM 712 C CA . ASN A 1 87 ? -12.414 -13.344 9.312 1 95.62 87 ASN A CA 1
ATOM 713 C C . ASN A 1 87 ? -11.148 -12.539 9.594 1 95.62 87 ASN A C 1
ATOM 715 O O . ASN A 1 87 ? -10.109 -13.102 9.945 1 95.62 87 ASN A O 1
ATOM 719 N N . PRO A 1 88 ? -11.297 -11.242 9.469 1 96.75 88 PRO A N 1
ATOM 720 C CA . PRO A 1 88 ? -10.125 -10.391 9.68 1 96.75 88 PRO A CA 1
ATOM 721 C C . PRO A 1 88 ? -9.984 -9.93 11.133 1 96.75 88 PRO A C 1
ATOM 723 O O . PRO A 1 88 ? -10.992 -9.758 11.828 1 96.75 88 PRO A O 1
ATOM 726 N N . LYS A 1 89 ? -8.773 -9.703 11.531 1 97.38 89 LYS A N 1
ATOM 727 C CA . LYS A 1 89 ? -8.375 -8.984 12.742 1 97.38 89 LYS A CA 1
ATOM 728 C C . LYS A 1 89 ? -7.113 -8.164 12.508 1 97.38 89 LYS A C 1
ATOM 730 O O . LYS A 1 89 ? -6.031 -8.719 12.32 1 97.38 89 LYS A O 1
ATOM 735 N N . ILE A 1 90 ? -7.273 -6.926 12.57 1 97.69 90 ILE A N 1
ATOM 736 C CA . ILE A 1 90 ? -6.109 -6.066 12.383 1 97.69 90 ILE A CA 1
ATOM 737 C C . ILE A 1 90 ? -5.238 -6.094 13.633 1 97.69 90 ILE A C 1
ATOM 739 O O . ILE A 1 90 ? -5.676 -5.684 14.711 1 97.69 90 ILE A O 1
ATOM 743 N N . ILE A 1 91 ? -3.982 -6.488 13.516 1 96.88 91 ILE A N 1
ATOM 744 C CA . ILE A 1 91 ? -3.137 -6.727 14.68 1 96.88 91 ILE A CA 1
ATOM 745 C C . ILE A 1 91 ? -2.072 -5.637 14.781 1 96.88 91 ILE A C 1
ATOM 747 O O . ILE A 1 91 ? -1.382 -5.523 15.797 1 96.88 91 ILE A O 1
ATOM 751 N N . GLU A 1 92 ? -1.816 -4.938 13.859 1 95.81 92 GLU A N 1
ATOM 752 C CA . GLU A 1 92 ? -0.989 -3.736 13.789 1 95.81 92 GLU A CA 1
ATOM 753 C C . GLU A 1 92 ? -1.663 -2.646 12.961 1 95.81 92 GLU A C 1
ATOM 755 O O . GLU A 1 92 ? -2.162 -2.914 11.867 1 95.81 92 GLU A O 1
ATOM 760 N N . LYS A 1 93 ? -1.693 -1.459 13.547 1 96.88 93 LYS A N 1
ATOM 761 C CA . LYS A 1 93 ? -2.338 -0.365 12.828 1 96.88 93 LYS A CA 1
ATOM 762 C C . LYS A 1 93 ? -1.644 0.964 13.109 1 96.88 93 LYS A C 1
ATOM 764 O O . LYS A 1 93 ? -1.467 1.343 14.266 1 96.88 93 LYS A O 1
ATOM 769 N N . LYS A 1 94 ? -1.27 1.581 12.047 1 97.25 94 LYS A N 1
ATOM 770 C CA . LYS A 1 94 ? -0.681 2.916 12.109 1 97.25 94 LYS A CA 1
ATOM 771 C C . LYS A 1 94 ? -1.446 3.893 11.219 1 97.25 94 LYS A C 1
ATOM 773 O O . LYS A 1 94 ? -2.051 3.492 10.219 1 97.25 94 LYS A O 1
ATOM 778 N N . TRP A 1 95 ? -1.391 5.156 11.695 1 97.88 95 TRP A N 1
ATOM 779 C CA . TRP A 1 95 ? -2.15 6.199 11.016 1 97.88 95 TRP A CA 1
ATOM 780 C C . TRP A 1 95 ? -1.269 7.406 10.711 1 97.88 95 TRP A C 1
ATOM 782 O O . TRP A 1 95 ? -0.35 7.719 11.469 1 97.88 95 TRP A O 1
ATOM 792 N N . LEU A 1 96 ? -1.554 8.055 9.617 1 96.25 96 LEU A N 1
ATOM 793 C CA . LEU A 1 96 ? -0.927 9.32 9.273 1 96.25 96 LEU A CA 1
ATOM 794 C C . LEU A 1 96 ? -1.938 10.273 8.641 1 96.25 96 LEU A C 1
ATOM 796 O O . LEU A 1 96 ? -2.654 9.898 7.707 1 96.25 96 LEU A O 1
ATOM 800 N N . ILE A 1 97 ? -2.033 11.438 9.242 1 96.94 97 ILE A N 1
ATOM 801 C CA . ILE A 1 97 ? -2.781 12.5 8.578 1 96.94 97 ILE A CA 1
ATOM 802 C C . ILE A 1 97 ? -1.959 13.062 7.422 1 96.94 97 ILE A C 1
ATOM 804 O O . ILE A 1 97 ? -0.872 13.602 7.629 1 96.94 97 ILE A O 1
ATOM 808 N N . GLY A 1 98 ? -2.51 12.922 6.227 1 95.69 98 GLY A N 1
ATOM 809 C CA . GLY A 1 98 ? -1.801 13.359 5.035 1 95.69 98 GLY A CA 1
ATOM 810 C C . GLY A 1 98 ? -2.121 14.797 4.645 1 95.69 98 GLY A C 1
ATOM 811 O O . GLY A 1 98 ? -2.598 15.578 5.469 1 95.69 98 GLY A O 1
ATOM 812 N N . GLU A 1 99 ? -1.765 15.109 3.398 1 93.38 99 GLU A N 1
ATOM 813 C CA . GLU A 1 99 ? -1.905 16.469 2.869 1 93.38 99 GLU A CA 1
ATOM 814 C C . GLU A 1 99 ? -3.363 16.781 2.553 1 93.38 99 GLU A C 1
ATOM 816 O O . GLU A 1 99 ? -4.168 15.875 2.332 1 93.38 99 GLU A O 1
ATOM 821 N N . PHE A 1 100 ? -3.668 18.047 2.582 1 95.94 100 PHE A N 1
ATOM 822 C CA . PHE A 1 100 ? -4.93 18.516 2.021 1 95.94 100 PHE A CA 1
ATOM 823 C C . PHE A 1 100 ? -4.828 18.656 0.506 1 95.94 100 PHE A C 1
ATOM 825 O O . PHE A 1 100 ? -3.951 19.359 -0.003 1 95.94 100 PHE A O 1
ATOM 832 N N . ASP A 1 101 ? -5.691 17.969 -0.228 1 96 101 ASP A N 1
ATOM 833 C CA . ASP A 1 101 ? -5.762 18.016 -1.686 1 96 101 ASP A CA 1
ATOM 834 C C . ASP A 1 101 ? -6.637 19.172 -2.152 1 96 101 ASP A C 1
ATOM 836 O O . ASP A 1 101 ? -7.863 19.062 -2.162 1 96 101 ASP A O 1
ATOM 840 N N . GLU A 1 102 ? -5.992 20.219 -2.564 1 95.88 102 GLU A N 1
ATOM 841 C CA . GLU A 1 102 ? -6.711 21.422 -2.947 1 95.88 102 GLU A CA 1
ATOM 842 C C . GLU A 1 102 ? -7.582 21.188 -4.176 1 95.88 102 GLU A C 1
ATOM 844 O O . GLU A 1 102 ? -8.672 21.75 -4.289 1 95.88 102 GLU A O 1
ATOM 849 N N . GLU A 1 103 ? -7.082 20.406 -5.051 1 96.12 103 GLU A N 1
ATOM 850 C CA . GLU A 1 103 ? -7.82 20.141 -6.281 1 96.12 103 GLU A CA 1
ATOM 851 C C . GLU A 1 103 ? -9.094 19.344 -5.996 1 96.12 103 GLU A C 1
ATOM 853 O O . GLU A 1 103 ? -10.141 19.609 -6.598 1 96.12 103 GLU A O 1
ATOM 858 N N . ARG A 1 104 ? -8.977 18.469 -5.059 1 96.38 104 ARG A N 1
ATOM 859 C CA . ARG A 1 104 ? -10.109 17.594 -4.742 1 96.38 104 ARG A CA 1
ATOM 860 C C . ARG A 1 104 ? -10.898 18.156 -3.559 1 96.38 104 ARG A C 1
ATOM 862 O O . ARG A 1 104 ? -11.969 17.625 -3.225 1 96.38 104 ARG A O 1
ATOM 869 N N . ASN A 1 105 ? -10.375 19.094 -2.951 1 97.06 105 ASN A N 1
ATOM 870 C CA . ASN A 1 105 ? -10.984 19.719 -1.781 1 97.06 105 ASN A CA 1
ATOM 871 C C . ASN A 1 105 ? -11.227 18.719 -0.667 1 97.06 105 ASN A C 1
ATOM 873 O O . ASN A 1 105 ? -12.336 18.625 -0.136 1 97.06 105 ASN A O 1
ATOM 877 N N . GLY A 1 106 ? -10.211 17.938 -0.345 1 98.06 106 GLY A N 1
ATOM 878 C CA . GLY A 1 106 ? -10.281 16.906 0.673 1 98.06 106 GLY A CA 1
ATOM 879 C C . GLY A 1 106 ? -8.945 16.594 1.312 1 98.06 106 GLY A C 1
ATOM 880 O O . GLY A 1 106 ? -7.91 17.125 0.89 1 98.06 106 GLY A O 1
ATOM 881 N N . ARG A 1 107 ? -8.945 15.789 2.357 1 98.25 107 ARG A N 1
ATOM 882 C CA . ARG A 1 107 ? -7.758 15.414 3.115 1 98.25 107 ARG A CA 1
ATOM 883 C C . ARG A 1 107 ? -7.438 13.938 2.941 1 98.25 107 ARG A C 1
ATOM 885 O O . ARG A 1 107 ? -8.336 13.086 3.012 1 98.25 107 ARG A O 1
ATOM 892 N N . TRP A 1 108 ? -6.188 13.711 2.68 1 98.25 108 TRP A N 1
ATOM 893 C CA . TRP A 1 108 ? -5.719 12.328 2.637 1 98.25 108 TRP A CA 1
ATOM 894 C C . TRP A 1 108 ? -5.406 11.82 4.039 1 98.25 108 TRP A C 1
ATOM 896 O O . TRP A 1 108 ? -4.809 12.531 4.848 1 98.25 108 TRP A O 1
ATOM 906 N N . ILE A 1 109 ? -5.887 10.633 4.352 1 98.56 109 ILE A N 1
ATOM 907 C CA . ILE A 1 109 ? -5.531 9.875 5.547 1 98.56 109 ILE A CA 1
ATOM 908 C C . ILE A 1 109 ? -4.922 8.531 5.145 1 98.56 109 ILE A C 1
ATOM 910 O O . ILE A 1 109 ? -5.434 7.859 4.246 1 98.56 109 ILE A O 1
ATOM 914 N N . TYR A 1 110 ? -3.867 8.156 5.801 1 98.44 110 TYR A N 1
ATOM 915 C CA . TYR A 1 110 ? -3.197 6.895 5.492 1 98.44 110 TYR A CA 1
ATOM 916 C C . TYR A 1 110 ? -3.25 5.941 6.68 1 98.44 110 TYR A C 1
ATOM 918 O O . TYR A 1 110 ? -3.131 6.367 7.832 1 98.44 110 TYR A O 1
ATOM 926 N N . ASN A 1 111 ? -3.449 4.719 6.363 1 98.69 111 ASN A N 1
ATOM 927 C CA . ASN A 1 111 ? -3.467 3.627 7.332 1 98.69 111 ASN A CA 1
ATOM 928 C C . ASN A 1 111 ? -2.678 2.42 6.832 1 98.69 111 ASN A C 1
ATOM 930 O O . ASN A 1 111 ? -2.805 2.025 5.672 1 98.69 111 ASN A O 1
ATOM 934 N N . TRP A 1 112 ? -1.753 1.9 7.66 1 98.38 112 TRP A N 1
ATOM 935 C CA . TRP A 1 112 ? -1.062 0.669 7.289 1 98.38 112 TRP A CA 1
ATOM 936 C C . TRP A 1 112 ? -0.837 -0.218 8.508 1 98.38 112 TRP A C 1
ATOM 938 O O . TRP A 1 112 ? -0.914 0.249 9.648 1 98.38 112 TRP A O 1
ATOM 948 N N . GLY A 1 113 ? -0.686 -1.469 8.219 1 97.31 113 GLY A N 1
ATOM 949 C CA . GLY A 1 113 ? -0.502 -2.465 9.266 1 97.31 113 GLY A CA 1
ATOM 950 C C . GLY A 1 113 ? -0.57 -3.889 8.75 1 97.31 113 GLY A C 1
ATOM 951 O O . GLY A 1 113 ? -0.104 -4.18 7.645 1 97.31 113 GLY A O 1
ATOM 952 N N . LYS A 1 114 ? -1.005 -4.727 9.664 1 97.5 114 LYS A N 1
ATOM 953 C CA . LYS A 1 114 ? -1.141 -6.145 9.352 1 97.5 114 LYS A CA 1
ATOM 954 C C . LYS A 1 114 ? -2.525 -6.664 9.734 1 97.5 114 LYS A C 1
ATOM 956 O O . LYS A 1 114 ? -3.055 -6.312 10.789 1 97.5 114 LYS A O 1
ATOM 961 N N . ASN A 1 115 ? -3.059 -7.387 8.82 1 97.44 115 ASN A N 1
ATOM 962 C CA . ASN A 1 115 ? -4.355 -8.023 9.008 1 97.44 115 ASN A CA 1
ATOM 963 C C . ASN A 1 115 ? -4.223 -9.539 9.133 1 97.44 115 ASN A C 1
ATOM 965 O O . ASN A 1 115 ? -3.732 -10.203 8.219 1 97.44 115 ASN A O 1
ATOM 969 N N . ARG A 1 116 ? -4.523 -10.062 10.336 1 97.38 116 ARG A N 1
ATOM 970 C CA . ARG A 1 116 ? -4.633 -11.508 10.445 1 97.38 116 ARG A CA 1
ATOM 971 C C . ARG A 1 116 ? -5.973 -12 9.914 1 97.38 116 ARG A C 1
ATOM 973 O O . ARG A 1 116 ? -7.027 -11.688 10.469 1 97.38 116 ARG A O 1
ATOM 980 N N . ASN A 1 117 ? -5.926 -12.695 8.828 1 96.06 117 ASN A N 1
ATOM 981 C CA . ASN A 1 117 ? -7.117 -13.273 8.211 1 96.06 117 ASN A CA 1
ATOM 982 C C . ASN A 1 117 ? -7.25 -14.758 8.539 1 96.06 117 ASN A C 1
ATOM 984 O O . ASN A 1 117 ? -6.348 -15.547 8.258 1 96.06 117 ASN A O 1
ATOM 988 N N . THR A 1 118 ? -8.359 -15.102 9.102 1 95.88 118 THR A N 1
ATOM 989 C CA . THR A 1 118 ? -8.625 -16.5 9.438 1 95.88 118 THR A CA 1
ATOM 990 C C . THR A 1 118 ? -9.727 -17.062 8.555 1 95.88 118 THR A C 1
ATOM 992 O O . THR A 1 118 ? -10.828 -16.516 8.5 1 95.88 118 THR A O 1
ATOM 995 N N . HIS A 1 119 ? -9.406 -18.141 7.895 1 93.5 119 HIS A N 1
ATOM 996 C CA . HIS A 1 119 ? -10.383 -18.828 7.055 1 93.5 119 HIS A CA 1
ATOM 997 C C . HIS A 1 119 ? -11.383 -19.609 7.898 1 93.5 119 HIS A C 1
ATOM 999 O O . HIS A 1 119 ? -11.133 -19.875 9.078 1 93.5 119 HIS A O 1
ATOM 1005 N N . SER A 1 120 ? -12.43 -20.016 7.203 1 91 120 SER A N 1
ATOM 1006 C CA . SER A 1 120 ? -13.469 -20.781 7.895 1 91 120 SER A CA 1
ATOM 1007 C C . SER A 1 120 ? -12.938 -22.109 8.406 1 91 120 SER A C 1
ATOM 1009 O O . SER A 1 120 ? -13.438 -22.641 9.398 1 91 120 SER A O 1
ATOM 1011 N N . ASN A 1 121 ? -11.906 -22.578 7.824 1 89.44 121 ASN A N 1
ATOM 1012 C CA . ASN A 1 121 ? -11.336 -23.859 8.234 1 89.44 121 ASN A CA 1
ATOM 1013 C C . ASN A 1 121 ? -10.328 -23.688 9.367 1 89.44 121 ASN A C 1
ATOM 1015 O O . ASN A 1 121 ? -9.727 -24.656 9.82 1 89.44 121 ASN A O 1
ATOM 1019 N N . GLY A 1 122 ? -10.031 -22.516 9.789 1 92.19 122 GLY A N 1
ATOM 1020 C CA . GLY A 1 122 ? -9.195 -22.25 10.945 1 92.19 122 GLY A CA 1
ATOM 1021 C C . GLY A 1 122 ? -7.785 -21.812 10.578 1 92.19 122 GLY A C 1
ATOM 1022 O O . GLY A 1 122 ? -7.031 -21.344 11.438 1 92.19 122 GLY A O 1
ATOM 1023 N N . ILE A 1 123 ? -7.391 -21.891 9.32 1 93 123 ILE A N 1
ATOM 1024 C CA . ILE A 1 123 ? -6.062 -21.484 8.875 1 93 123 ILE A CA 1
ATOM 1025 C C . ILE A 1 123 ? -5.98 -19.969 8.82 1 93 123 ILE A C 1
ATOM 1027 O O . ILE A 1 123 ? -6.883 -19.312 8.289 1 93 123 ILE A O 1
ATOM 1031 N N . SER A 1 124 ? -4.898 -19.438 9.422 1 94.75 124 SER A N 1
ATOM 1032 C CA . SER A 1 124 ? -4.734 -17.984 9.43 1 94.75 124 SER A CA 1
ATOM 1033 C C . SER A 1 124 ? -3.531 -17.562 8.594 1 94.75 124 SER A C 1
ATOM 1035 O O . SER A 1 124 ? -2.566 -18.312 8.453 1 94.75 124 SER A O 1
ATOM 1037 N N . VAL A 1 125 ? -3.625 -16.406 8.102 1 94.38 125 VAL A N 1
ATOM 1038 C CA . VAL A 1 125 ? -2.533 -15.773 7.367 1 94.38 125 VAL A CA 1
ATOM 1039 C C . VAL A 1 125 ? -2.447 -14.289 7.734 1 94.38 125 VAL A C 1
ATOM 1041 O O . VAL A 1 125 ? -3.471 -13.625 7.891 1 94.38 125 VAL A O 1
ATOM 1044 N N . ILE A 1 126 ? -1.262 -13.812 7.949 1 95.81 126 ILE A N 1
ATOM 1045 C CA . ILE A 1 126 ? -1.038 -12.398 8.203 1 95.81 126 ILE A CA 1
ATOM 1046 C C . ILE A 1 126 ? -0.756 -11.672 6.891 1 95.81 126 ILE A C 1
ATOM 1048 O O . ILE A 1 126 ? 0.169 -12.039 6.16 1 95.81 126 ILE A O 1
ATOM 1052 N N . VAL A 1 127 ? -1.556 -10.672 6.582 1 96 127 VAL A N 1
ATOM 1053 C CA . VAL A 1 127 ? -1.45 -9.93 5.332 1 96 127 VAL A CA 1
ATOM 1054 C C . VAL A 1 127 ? -1.128 -8.461 5.625 1 96 127 VAL A C 1
ATOM 1056 O O . VAL A 1 127 ? -1.979 -7.723 6.125 1 96 127 VAL A O 1
ATOM 1059 N N . PRO A 1 128 ? 0.088 -8 5.332 1 97.56 128 PRO A N 1
ATOM 1060 C CA . PRO A 1 128 ? 0.34 -6.559 5.391 1 97.56 128 PRO A CA 1
ATOM 1061 C C . PRO A 1 128 ? -0.522 -5.77 4.406 1 97.56 128 PRO A C 1
ATOM 1063 O O . PRO A 1 128 ? -0.827 -6.258 3.316 1 97.56 128 PRO A O 1
ATOM 1066 N N . TYR A 1 129 ? -0.911 -4.539 4.801 1 97.62 129 TYR A N 1
ATOM 1067 C CA . TYR A 1 129 ? -1.756 -3.727 3.932 1 97.62 129 TYR A CA 1
ATOM 1068 C C . TYR A 1 129 ? -1.444 -2.244 4.098 1 97.62 129 TYR A C 1
ATOM 1070 O O . TYR A 1 129 ? -0.821 -1.84 5.082 1 97.62 129 TYR A O 1
ATOM 1078 N N . HIS A 1 130 ? -1.758 -1.487 3.105 1 98.5 130 HIS A N 1
ATOM 1079 C CA . HIS A 1 130 ? -1.754 -0.029 3.125 1 98.5 130 HIS A CA 1
ATOM 1080 C C . HIS A 1 130 ? -3.025 0.534 2.5 1 98.5 130 HIS A C 1
ATOM 1082 O O . HIS A 1 130 ? -3.441 0.094 1.426 1 98.5 130 HIS A O 1
ATOM 1088 N N . LEU A 1 131 ? -3.652 1.488 3.172 1 98.75 131 LEU A N 1
ATOM 1089 C CA . LEU A 1 131 ? -4.836 2.191 2.693 1 98.75 131 LEU A CA 1
ATOM 1090 C C . LEU A 1 131 ? -4.562 3.686 2.553 1 98.75 131 LEU A C 1
ATOM 1092 O O . LEU A 1 131 ? -3.889 4.281 3.4 1 98.75 131 LEU A O 1
ATOM 1096 N N . ALA A 1 132 ? -5.082 4.258 1.498 1 98.75 132 ALA A N 1
ATOM 1097 C CA . ALA A 1 132 ? -5.152 5.707 1.337 1 98.75 132 ALA A CA 1
ATOM 1098 C C . ALA A 1 132 ? -6.602 6.172 1.2 1 98.75 132 ALA A C 1
ATOM 1100 O O . ALA A 1 132 ? -7.316 5.734 0.297 1 98.75 132 ALA A O 1
ATOM 1101 N N . PHE A 1 133 ? -7.023 7.062 2.102 1 98.88 133 PHE A N 1
ATOM 1102 C CA . PHE A 1 133 ? -8.375 7.617 2.098 1 98.88 133 PHE A CA 1
ATOM 1103 C C . PHE A 1 133 ? -8.359 9.062 1.618 1 98.88 133 PHE A C 1
ATOM 1105 O O . PHE A 1 133 ? -7.539 9.867 2.07 1 98.88 133 PHE A O 1
ATOM 1112 N N . LEU A 1 134 ? -9.266 9.359 0.725 1 98.88 134 LEU A N 1
ATOM 1113 C CA . LEU A 1 134 ? -9.609 10.758 0.493 1 98.88 134 LEU A CA 1
ATOM 1114 C C . LEU A 1 134 ? -10.922 11.117 1.182 1 98.88 134 LEU A C 1
ATOM 1116 O O . LEU A 1 134 ? -11.977 10.562 0.851 1 98.88 134 LEU A O 1
ATOM 1120 N N . ILE A 1 135 ? -10.844 12.008 2.139 1 98.81 135 ILE A N 1
ATOM 1121 C CA . ILE A 1 135 ? -12.008 12.375 2.939 1 98.81 135 ILE A CA 1
ATOM 1122 C C . ILE A 1 135 ? -12.445 13.797 2.604 1 98.81 135 ILE A C 1
ATOM 1124 O O . ILE A 1 135 ? -11.633 14.727 2.648 1 98.81 135 ILE A O 1
ATOM 1128 N N . ILE A 1 136 ? -13.672 13.93 2.213 1 98.38 136 ILE A N 1
ATOM 1129 C CA . ILE A 1 136 ? -14.32 15.203 1.899 1 98.38 136 ILE A CA 1
ATOM 1130 C C . ILE A 1 136 ? -15.508 15.422 2.826 1 98.38 136 ILE A C 1
ATOM 1132 O O . ILE A 1 136 ? -16.391 14.562 2.93 1 98.38 136 ILE A O 1
ATOM 1136 N N . GLU A 1 137 ? -15.469 16.641 3.484 1 96.38 137 GLU A N 1
ATOM 1137 C CA . GLU A 1 137 ? -16.531 16.953 4.426 1 96.38 137 GLU A CA 1
ATOM 1138 C C . GLU A 1 137 ? -16.781 15.805 5.391 1 96.38 137 GLU A C 1
ATOM 1140 O O . GLU A 1 137 ? -17.922 15.383 5.586 1 96.38 137 GLU A O 1
ATOM 1145 N N . ASN A 1 138 ? -15.812 15.148 5.793 1 96.69 138 ASN A N 1
ATOM 1146 C CA . ASN A 1 138 ? -15.727 14.156 6.859 1 96.69 138 ASN A CA 1
ATOM 1147 C C . ASN A 1 138 ? -16.281 12.805 6.414 1 96.69 138 ASN A C 1
ATOM 1149 O O . ASN A 1 138 ? -16.516 11.922 7.242 1 96.69 138 ASN A O 1
ATOM 1153 N N . LYS A 1 139 ? -16.484 12.609 5.098 1 98.69 139 LYS A N 1
ATOM 1154 C CA . LYS A 1 139 ? -16.844 11.305 4.539 1 98.69 139 LYS A CA 1
ATOM 1155 C C . LYS A 1 139 ? -15.805 10.828 3.535 1 98.69 139 LYS A C 1
ATOM 1157 O O . LYS A 1 139 ? -15.156 11.641 2.875 1 98.69 139 LYS A O 1
ATOM 1162 N N . ILE A 1 140 ? -15.734 9.57 3.473 1 98.94 140 ILE A N 1
ATOM 1163 C CA . ILE A 1 1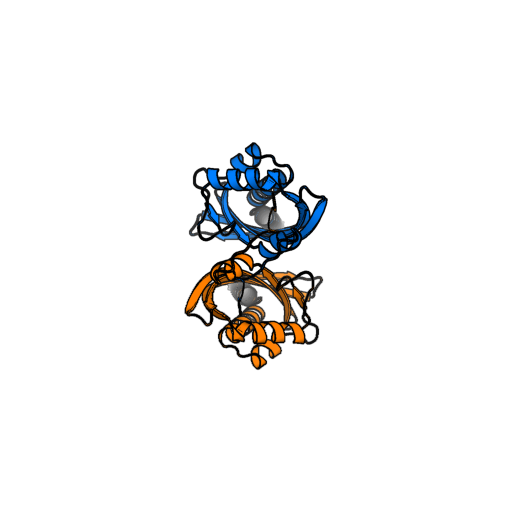40 ? -14.734 8.969 2.598 1 98.94 140 ILE A CA 1
ATOM 1164 C C . ILE A 1 140 ? -15.234 8.984 1.156 1 98.94 140 ILE A C 1
ATOM 1166 O O . ILE A 1 140 ? -16.281 8.414 0.854 1 98.94 140 ILE A O 1
ATOM 1170 N N . HIS A 1 141 ? -14.484 9.617 0.315 1 98.88 141 HIS A N 1
ATOM 1171 C CA . HIS A 1 141 ? -14.836 9.75 -1.093 1 98.88 141 HIS A CA 1
ATOM 1172 C C . HIS A 1 141 ? -14.094 8.727 -1.946 1 98.88 141 HIS A C 1
ATOM 1174 O O . HIS A 1 141 ? -14.617 8.258 -2.957 1 98.88 141 HIS A O 1
ATOM 1180 N N . GLU A 1 142 ? -12.836 8.375 -1.576 1 98.69 142 GLU A N 1
ATOM 1181 C CA . GLU A 1 142 ? -12.023 7.371 -2.25 1 98.69 142 GLU A CA 1
ATOM 1182 C C . GLU A 1 142 ? -11.219 6.547 -1.245 1 98.69 142 GLU A C 1
ATOM 1184 O O . GLU A 1 142 ? -10.766 7.07 -0.228 1 98.69 142 GLU A O 1
ATOM 1189 N N . ILE A 1 143 ? -11.047 5.32 -1.581 1 98.75 143 ILE A N 1
ATOM 1190 C CA . ILE A 1 143 ? -10.109 4.473 -0.858 1 98.75 143 ILE A CA 1
ATOM 1191 C C . ILE A 1 143 ? -9.258 3.682 -1.851 1 98.75 143 ILE A C 1
ATOM 1193 O O . ILE A 1 143 ? -9.781 3.111 -2.811 1 98.75 143 ILE A O 1
ATOM 1197 N N . HIS A 1 144 ? -8.016 3.707 -1.655 1 98.38 144 HIS A N 1
ATOM 1198 C CA . HIS A 1 144 ? -7.066 2.883 -2.395 1 98.38 144 HIS A CA 1
ATOM 1199 C C . HIS A 1 144 ? -6.492 1.778 -1.514 1 98.38 144 HIS A C 1
ATOM 1201 O O . HIS A 1 144 ? -5.863 2.059 -0.491 1 98.38 144 HIS A O 1
ATOM 1207 N N . PHE A 1 145 ? -6.727 0.532 -1.911 1 98.31 145 PHE A N 1
ATOM 1208 C CA . PHE A 1 145 ? -6.266 -0.638 -1.174 1 98.31 145 PHE A CA 1
ATOM 1209 C C . PHE A 1 145 ? -4.98 -1.187 -1.782 1 98.31 145 PHE A C 1
ATOM 1211 O O . PHE A 1 145 ? -4.891 -1.374 -2.998 1 98.31 145 PHE A O 1
ATOM 1218 N N . TYR A 1 146 ? -4.055 -1.479 -0.946 1 97.56 146 TYR A N 1
ATOM 1219 C CA . TYR A 1 146 ? -2.83 -2.15 -1.364 1 97.56 146 TYR A CA 1
ATOM 1220 C C . TYR A 1 146 ? -2.529 -3.344 -0.465 1 97.56 146 TYR A C 1
ATOM 1222 O O . TYR A 1 146 ? -2.217 -3.174 0.716 1 97.56 146 TYR A O 1
ATOM 1230 N N . TYR A 1 147 ? -2.637 -4.488 -1.018 1 96.44 147 TYR A N 1
ATOM 1231 C CA . TYR A 1 147 ? -2.361 -5.73 -0.305 1 96.44 147 TYR A CA 1
ATOM 1232 C C . TYR A 1 147 ? -2.186 -6.887 -1.279 1 96.44 147 TYR A C 1
ATOM 1234 O O . TYR A 1 147 ? -2.562 -6.789 -2.449 1 96.44 147 TYR A O 1
ATOM 1242 N N . ASP A 1 148 ? -1.643 -7.977 -0.763 1 95.31 148 ASP A N 1
ATOM 1243 C CA . ASP A 1 148 ? -1.292 -9.133 -1.585 1 95.31 148 ASP A CA 1
ATOM 1244 C C . ASP A 1 148 ? -2.361 -10.219 -1.489 1 95.31 148 ASP A C 1
ATOM 1246 O O . ASP A 1 148 ? -2.328 -11.047 -0.583 1 95.31 148 ASP A O 1
ATOM 1250 N N . ARG A 1 149 ? -3.176 -10.336 -2.484 1 93.5 149 ARG A N 1
ATOM 1251 C CA . ARG A 1 149 ? -4.246 -11.328 -2.467 1 93.5 149 ARG A CA 1
ATOM 1252 C C . ARG A 1 149 ? -3.689 -12.734 -2.621 1 93.5 149 ARG A C 1
ATOM 1254 O O . ARG A 1 149 ? -4.324 -13.711 -2.211 1 93.5 149 ARG A O 1
ATOM 1261 N N . LEU A 1 150 ? -2.561 -12.812 -3.223 1 91.38 150 LEU A N 1
ATOM 1262 C CA . LEU A 1 150 ? -1.982 -14.141 -3.41 1 91.38 150 LEU A CA 1
ATOM 1263 C C . LEU A 1 150 ? -1.647 -14.773 -2.066 1 91.38 150 LEU A C 1
ATOM 1265 O O . LEU A 1 150 ? -1.765 -15.992 -1.907 1 91.38 150 LEU A O 1
ATOM 1269 N N . LYS A 1 151 ? -1.271 -13.984 -1.095 1 91.88 151 LYS A N 1
ATOM 1270 C CA . LYS A 1 151 ? -0.991 -14.508 0.241 1 91.88 151 LYS A CA 1
ATOM 1271 C C . LYS A 1 151 ? -2.221 -15.188 0.834 1 91.88 151 LYS A C 1
ATOM 1273 O O . LYS A 1 151 ? -2.109 -16.234 1.467 1 91.88 151 LYS A O 1
ATOM 1278 N N . ILE A 1 152 ? -3.311 -14.586 0.607 1 91.25 152 ILE A N 1
ATOM 1279 C CA . ILE A 1 152 ? -4.57 -15.125 1.116 1 91.25 152 ILE A CA 1
ATOM 1280 C C . ILE A 1 152 ? -4.906 -16.422 0.395 1 91.25 152 ILE A C 1
ATOM 1282 O O . ILE A 1 152 ? -5.215 -17.438 1.033 1 91.25 152 ILE A O 1
ATOM 1286 N N . VAL A 1 153 ? -4.797 -16.422 -0.889 1 88.5 153 VAL A N 1
ATOM 1287 C CA . VAL A 1 153 ? -5.121 -17.594 -1.704 1 88.5 153 VAL A CA 1
ATOM 1288 C C . VAL A 1 153 ? -4.164 -18.734 -1.375 1 88.5 153 VAL A C 1
ATOM 1290 O O . VAL A 1 153 ? -4.582 -19.891 -1.255 1 88.5 153 VAL A O 1
ATOM 1293 N N . GLU A 1 154 ? -2.908 -18.469 -1.222 1 87.25 154 GLU A N 1
ATOM 1294 C CA . GLU A 1 154 ? -1.904 -19.484 -0.911 1 87.25 154 GLU A CA 1
ATOM 1295 C C . GLU A 1 154 ? -2.193 -20.156 0.428 1 87.25 154 GLU A C 1
ATOM 1297 O O . GLU A 1 154 ? -1.891 -21.328 0.616 1 87.25 154 GLU A O 1
ATOM 1302 N N . SER A 1 155 ? -2.74 -19.406 1.275 1 86.62 155 SER A N 1
ATOM 1303 C CA . SER A 1 155 ? -3.002 -19.938 2.607 1 86.62 155 SER A CA 1
ATOM 1304 C C . SER A 1 155 ? -4.164 -20.938 2.586 1 86.62 155 SER A C 1
ATOM 1306 O O . SER A 1 155 ? -4.344 -21.703 3.529 1 86.62 155 SER A O 1
ATOM 1308 N N . MET A 1 156 ? -4.984 -20.875 1.591 1 80.88 156 MET A N 1
ATOM 1309 C CA . MET A 1 156 ? -6.113 -21.797 1.444 1 80.88 156 MET A CA 1
ATOM 1310 C C . MET A 1 156 ? -5.668 -23.109 0.827 1 80.88 156 MET A C 1
ATOM 1312 O O . MET A 1 156 ? -6.473 -24.031 0.674 1 80.88 156 MET A O 1
ATOM 1316 N N . ASN A 1 157 ? -4.395 -23.516 0.805 1 65.88 157 ASN A N 1
ATOM 1317 C CA . ASN A 1 157 ? -3.84 -24.703 0.187 1 65.88 157 ASN A CA 1
ATOM 1318 C C . ASN A 1 157 ? -4.336 -24.875 -1.246 1 65.88 157 ASN A C 1
ATOM 1320 O O . ASN A 1 157 ? -4.617 -26 -1.679 1 65.88 157 ASN A O 1
ATOM 1324 N N . PHE A 1 158 ? -4.746 -23.891 -1.825 1 54.56 158 PHE A N 1
ATOM 1325 C CA . PHE A 1 158 ? -5.082 -24.016 -3.238 1 54.56 158 PHE A CA 1
ATOM 1326 C C . PHE A 1 158 ? -3.838 -24.312 -4.066 1 54.56 158 PHE A C 1
ATOM 1328 O O . PHE A 1 158 ? -2.77 -23.75 -3.82 1 54.56 158 PHE A O 1
ATOM 1335 N N . ASP A 1 159 ? -3.674 -25.609 -4.504 1 46.31 159 ASP A N 1
ATOM 1336 C CA . ASP A 1 159 ? -2.686 -25.891 -5.543 1 46.31 159 ASP A CA 1
ATOM 1337 C C . ASP A 1 159 ? -2.773 -24.859 -6.672 1 46.31 159 ASP A C 1
ATOM 1339 O O . ASP A 1 159 ? -3.82 -24.719 -7.309 1 46.31 159 ASP A O 1
ATOM 1343 N N . LEU A 1 160 ? -2.119 -23.906 -6.645 1 45.34 160 LEU A N 1
ATOM 1344 C CA . LEU A 1 160 ? -1.982 -23.062 -7.828 1 45.34 160 LEU A CA 1
ATOM 1345 C C . LEU A 1 160 ? -1.488 -23.875 -9.023 1 45.34 160 LEU A C 1
ATOM 1347 O O . LEU A 1 160 ? -0.287 -24.125 -9.156 1 45.34 160 LEU A O 1
ATOM 1351 N N . THR A 1 161 ? -1.872 -25.109 -9.234 1 38.94 161 THR A N 1
ATOM 1352 C CA . THR A 1 161 ? -1.415 -25.938 -10.352 1 38.94 161 THR A CA 1
ATOM 1353 C C . THR A 1 161 ? -1.582 -25.188 -11.672 1 38.94 161 THR A C 1
ATOM 1355 O O . THR A 1 161 ? -2.645 -24.625 -11.945 1 38.94 161 THR A O 1
ATOM 1358 N N . GLY A 1 162 ? -0.525 -24.609 -12.148 1 37.62 162 GLY A N 1
ATOM 1359 C CA . GLY A 1 162 ? -0.477 -24.172 -13.539 1 37.62 162 GLY A CA 1
ATOM 1360 C C . GLY A 1 162 ? -1.117 -25.156 -14.492 1 37.62 162 GLY A C 1
ATOM 1361 O O . GLY A 1 162 ? -1.44 -26.281 -14.109 1 37.62 162 GLY A O 1
ATOM 1362 N N . PRO A 1 163 ? -1.422 -24.844 -15.758 1 31.17 163 PRO A N 1
ATOM 1363 C CA . PRO A 1 163 ? -1.858 -25.875 -16.703 1 31.17 163 PRO A CA 1
ATOM 1364 C C . PRO A 1 163 ? -0.986 -27.125 -16.656 1 31.17 163 PRO A C 1
ATOM 1366 O O . PRO A 1 163 ? 0.179 -27.062 -16.266 1 31.17 163 PRO A O 1
ATOM 1369 N N . ASP A 1 164 ? -1.587 -28.344 -16.547 1 30.5 164 ASP A N 1
ATOM 1370 C CA . ASP A 1 164 ? -0.958 -29.625 -16.891 1 30.5 164 ASP A CA 1
ATOM 1371 C C . ASP A 1 164 ? 0.032 -29.438 -18.047 1 30.5 164 ASP A C 1
ATOM 1373 O O . ASP A 1 164 ? -0.336 -28.953 -19.125 1 30.5 164 ASP A O 1
ATOM 1377 N N . GLN A 1 165 ? 1.25 -29.125 -18.016 1 27.48 165 GLN A N 1
ATOM 1378 C CA . GLN A 1 165 ? 2.109 -29.625 -19.078 1 27.48 165 GLN A CA 1
ATOM 1379 C C . GLN A 1 165 ? 1.969 -31.141 -19.234 1 27.48 165 GLN A C 1
ATOM 1381 O O . GLN A 1 165 ? 2.365 -31.906 -18.359 1 27.48 165 GLN A O 1
ATOM 1386 N N . GLU A 1 166 ? 0.841 -31.641 -19.734 1 23.89 166 GLU A N 1
ATOM 1387 C CA . GLU A 1 166 ? 0.984 -32.875 -20.5 1 23.89 166 GLU A CA 1
ATOM 1388 C C . GLU A 1 166 ? 2.199 -32.812 -21.422 1 23.89 166 GLU A C 1
ATOM 1390 O O . GLU A 1 166 ? 2.23 -32 -22.359 1 23.89 166 GLU A O 1
ATOM 1395 N N . TYR A 1 167 ? 3.451 -32.781 -20.797 1 19.59 167 TYR A N 1
ATOM 1396 C CA . TYR A 1 167 ? 4.375 -33.562 -21.625 1 19.59 167 TYR A CA 1
ATOM 1397 C C . TYR A 1 167 ? 4.074 -35.062 -21.547 1 19.59 167 TYR A C 1
ATOM 1399 O O . TYR A 1 167 ? 3.59 -35.531 -20.516 1 19.59 167 TYR A O 1
ATOM 1407 N N . MET B 1 1 ? 16.094 59.812 13.477 1 51.09 1 MET B N 1
ATOM 1408 C CA . MET B 1 1 ? 16.578 59 12.367 1 51.09 1 MET B CA 1
ATOM 1409 C C . MET B 1 1 ? 17.094 57.656 12.867 1 51.09 1 MET B C 1
ATOM 1411 O O . MET B 1 1 ? 17.094 56.688 12.133 1 51.09 1 MET B O 1
ATOM 1415 N N . LYS B 1 2 ? 17.516 57.656 14.062 1 62.69 2 LYS B N 1
ATOM 1416 C CA . LYS B 1 2 ? 18.109 56.438 14.594 1 62.69 2 LYS B CA 1
ATOM 1417 C C . LYS B 1 2 ? 17.047 55.406 14.93 1 62.69 2 LYS B C 1
ATOM 1419 O O . LYS B 1 2 ? 17.25 54.188 14.719 1 62.69 2 LYS B O 1
ATOM 1424 N N . LYS B 1 3 ? 15.945 55.844 15.367 1 67.81 3 LYS B N 1
ATOM 1425 C CA . LYS B 1 3 ? 14.891 54.906 15.734 1 67.81 3 LYS B CA 1
ATOM 1426 C C . LYS B 1 3 ? 14.305 54.219 14.492 1 67.81 3 LYS B C 1
ATOM 1428 O O . LYS B 1 3 ? 13.984 53.031 14.523 1 67.81 3 LYS B O 1
ATOM 1433 N N . HIS B 1 4 ? 14.32 54.969 13.43 1 68.06 4 HIS B N 1
ATOM 1434 C CA . HIS B 1 4 ? 13.766 54.406 12.203 1 68.06 4 HIS B CA 1
ATOM 1435 C C . HIS B 1 4 ? 14.719 53.406 11.57 1 68.06 4 HIS B C 1
ATOM 1437 O O . HIS B 1 4 ? 14.281 52.438 10.969 1 68.06 4 HIS B O 1
ATOM 1443 N N . LEU B 1 5 ? 16.016 53.625 11.922 1 66.94 5 LEU B N 1
ATOM 1444 C CA . LEU B 1 5 ? 17 52.719 11.359 1 66.94 5 LEU B CA 1
ATOM 1445 C C . LEU B 1 5 ? 16.953 51.375 12.055 1 66.94 5 LEU B C 1
ATOM 1447 O O . LEU B 1 5 ? 17.094 50.312 11.414 1 66.94 5 LEU B O 1
ATOM 1451 N N . THR B 1 6 ? 16.625 51.469 13.352 1 68.5 6 THR B N 1
ATOM 1452 C CA . THR B 1 6 ? 16.609 50.219 14.102 1 68.5 6 THR B CA 1
ATOM 1453 C C . THR B 1 6 ? 15.398 49.375 13.703 1 68.5 6 THR B C 1
ATOM 1455 O O . THR B 1 6 ? 15.508 48.125 13.586 1 68.5 6 THR B O 1
ATOM 1458 N N . ILE B 1 7 ? 14.367 50.094 13.391 1 64.94 7 ILE B N 1
ATOM 1459 C CA . ILE B 1 7 ? 13.156 49.375 13.008 1 64.94 7 ILE B CA 1
ATOM 1460 C C . ILE B 1 7 ? 13.344 48.75 11.625 1 64.94 7 ILE B C 1
ATOM 1462 O O . ILE B 1 7 ? 12.922 47.594 11.398 1 64.94 7 ILE B O 1
ATOM 1466 N N . LEU B 1 8 ? 14.086 49.406 10.812 1 66.06 8 LEU B N 1
ATOM 1467 C CA . LEU B 1 8 ? 14.344 48.875 9.469 1 66.06 8 LEU B CA 1
ATOM 1468 C C . LEU B 1 8 ? 15.258 47.656 9.523 1 66.06 8 LEU B C 1
ATOM 1470 O O . LEU B 1 8 ? 15.055 46.688 8.781 1 66.06 8 LEU B O 1
ATOM 1474 N N . LEU B 1 9 ? 16.188 47.688 10.391 1 64.62 9 LEU B N 1
ATOM 1475 C CA . LEU B 1 9 ? 17.141 46.594 10.516 1 64.62 9 LEU B CA 1
ATOM 1476 C C . LEU B 1 9 ? 16.453 45.344 11.086 1 64.62 9 LEU B C 1
ATOM 1478 O O . LEU B 1 9 ? 16.734 44.219 10.656 1 64.62 9 LEU B O 1
ATOM 1482 N N . ILE B 1 10 ? 15.523 45.594 11.953 1 61.88 10 ILE B N 1
ATOM 1483 C CA . ILE B 1 10 ? 14.789 44.469 12.539 1 61.88 10 ILE B CA 1
ATOM 1484 C C . ILE B 1 10 ? 13.852 43.844 11.492 1 61.88 10 ILE B C 1
ATOM 1486 O O . ILE B 1 10 ? 13.703 42.625 11.422 1 61.88 10 ILE B O 1
ATOM 1490 N N . PHE B 1 11 ? 13.328 44.688 10.594 1 61.53 11 PHE B N 1
ATOM 1491 C CA . PHE B 1 11 ? 12.438 44.156 9.555 1 61.53 11 PHE B CA 1
ATOM 1492 C C . PHE B 1 11 ? 13.227 43.375 8.523 1 61.53 11 PHE B C 1
ATOM 1494 O O . PHE B 1 11 ? 12.742 42.344 8.023 1 61.53 11 PHE B O 1
ATOM 1501 N N . ILE B 1 12 ? 14.359 43.781 8.211 1 62.22 12 ILE B N 1
ATOM 1502 C CA . ILE B 1 12 ? 15.18 43.062 7.242 1 62.22 12 ILE B CA 1
ATOM 1503 C C . ILE B 1 12 ? 15.641 41.719 7.84 1 62.22 12 ILE B C 1
ATOM 1505 O O . ILE B 1 12 ? 15.688 40.719 7.145 1 62.22 12 ILE B O 1
ATOM 1509 N N . PHE B 1 13 ? 15.961 41.656 9.102 1 61.41 13 PHE B N 1
ATOM 1510 C CA . PHE B 1 13 ? 16.406 40.438 9.742 1 61.41 13 PHE B CA 1
ATOM 1511 C C . PHE B 1 13 ? 15.266 39.406 9.812 1 61.41 13 PHE B C 1
ATOM 1513 O O . PHE B 1 13 ? 15.484 38.219 9.672 1 61.41 13 PHE B O 1
ATOM 1520 N N . LEU B 1 14 ? 14.086 39.875 9.914 1 59 14 LEU B N 1
ATOM 1521 C CA . LEU B 1 14 ? 12.938 38.969 9.984 1 59 14 LEU B CA 1
ATOM 1522 C C . LEU B 1 14 ? 12.609 38.438 8.602 1 59 14 LEU B C 1
ATOM 1524 O O . LEU B 1 14 ? 12.164 37.281 8.484 1 59 14 LEU B O 1
ATOM 1528 N N . PHE B 1 15 ? 12.883 39.156 7.617 1 59.53 15 PHE B N 1
ATOM 1529 C CA . PHE B 1 15 ? 12.586 38.656 6.273 1 59.53 15 PHE B CA 1
ATOM 1530 C C . PHE B 1 15 ? 13.594 37.594 5.852 1 59.53 15 PHE B C 1
ATOM 1532 O O . PHE B 1 15 ? 13.242 36.625 5.168 1 59.53 15 PHE B O 1
ATOM 1539 N N . THR B 1 16 ? 14.844 37.688 6.18 1 56.81 16 THR B N 1
ATOM 1540 C CA . THR B 1 16 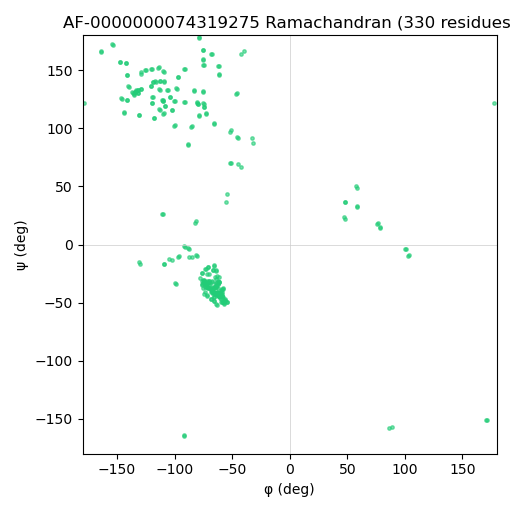? 15.852 36.719 5.785 1 56.81 16 THR B CA 1
ATOM 1541 C C . THR B 1 16 ? 15.688 35.438 6.582 1 56.81 16 THR B C 1
ATOM 1543 O O . THR B 1 16 ? 15.906 34.344 6.055 1 56.81 16 THR B O 1
ATOM 1546 N N . CYS B 1 17 ? 15.266 35.438 7.785 1 56.31 17 CYS B N 1
ATOM 1547 C CA . CYS B 1 17 ? 15.07 34.25 8.602 1 56.31 17 CYS B CA 1
ATOM 1548 C C . CYS B 1 17 ? 13.883 33.438 8.094 1 56.31 17 CYS B C 1
ATOM 1550 O O . CYS B 1 17 ? 13.906 32.188 8.117 1 56.31 17 CYS B O 1
ATOM 1552 N N . GLN B 1 18 ? 12.906 34.125 7.539 1 53.75 18 GLN B N 1
ATOM 1553 C CA . GLN B 1 18 ? 11.742 33.406 7.016 1 53.75 18 GLN B CA 1
ATOM 1554 C C . GLN B 1 18 ? 12.086 32.688 5.707 1 53.75 18 GLN B C 1
ATOM 1556 O O . GLN B 1 18 ? 11.672 31.562 5.488 1 53.75 18 GLN B O 1
ATOM 1561 N N . THR B 1 19 ? 12.812 33.375 4.859 1 54.5 19 THR B N 1
ATOM 1562 C CA . THR B 1 19 ? 13.18 32.75 3.588 1 54.5 19 THR B CA 1
ATOM 1563 C C . THR B 1 19 ? 14.109 31.562 3.811 1 54.5 19 THR B C 1
ATOM 1565 O O . THR B 1 19 ? 13.992 30.531 3.141 1 54.5 19 THR B O 1
ATOM 1568 N N . TYR B 1 20 ? 15.086 31.672 4.703 1 49.62 20 TYR B N 1
ATOM 1569 C CA . TYR B 1 20 ? 15.992 30.578 5.012 1 49.62 20 TYR B CA 1
ATOM 1570 C C . TYR B 1 20 ? 15.234 29.391 5.602 1 49.62 20 TYR B C 1
ATOM 1572 O O . TYR B 1 20 ? 15.516 28.234 5.27 1 49.62 20 TYR B O 1
ATOM 1580 N N . ALA B 1 21 ? 14.32 29.625 6.504 1 51.16 21 ALA B N 1
ATOM 1581 C CA . ALA B 1 21 ? 13.523 28.562 7.109 1 51.16 21 ALA B CA 1
ATOM 1582 C C . ALA B 1 21 ? 12.648 27.859 6.07 1 51.16 21 ALA B C 1
ATOM 1584 O O . ALA B 1 21 ? 12.531 26.641 6.066 1 51.16 21 ALA B O 1
ATOM 1585 N N . GLN B 1 22 ? 12.062 28.625 5.223 1 49.41 22 GLN B N 1
ATOM 1586 C CA . GLN B 1 22 ? 11.227 28.062 4.172 1 49.41 22 GLN B CA 1
ATOM 1587 C C . GLN B 1 22 ? 12.047 27.234 3.197 1 49.41 22 GLN B C 1
ATOM 1589 O O . GLN B 1 22 ? 11.625 26.156 2.783 1 49.41 22 GLN B O 1
ATOM 1594 N N . ASN B 1 23 ? 13.172 27.812 2.725 1 49.5 23 ASN B N 1
ATOM 1595 C CA . ASN B 1 23 ? 14.078 27.062 1.866 1 49.5 23 ASN B CA 1
ATOM 1596 C C . ASN B 1 23 ? 14.578 25.797 2.551 1 49.5 23 ASN B C 1
ATOM 1598 O O . ASN B 1 23 ? 14.727 24.75 1.907 1 49.5 23 ASN B O 1
ATOM 1602 N N . ASN B 1 24 ? 14.836 25.891 3.84 1 52.19 24 ASN B N 1
ATOM 1603 C CA . ASN B 1 24 ? 15.297 24.75 4.609 1 52.19 24 ASN B CA 1
ATOM 1604 C C . ASN B 1 24 ? 14.219 23.688 4.734 1 52.19 24 ASN B C 1
ATOM 1606 O O . ASN B 1 24 ? 14.508 22.484 4.676 1 52.19 24 ASN B O 1
ATOM 1610 N N . GLU B 1 25 ? 12.953 24.188 4.949 1 52.06 25 GLU B N 1
ATOM 1611 C CA . GLU B 1 25 ? 11.875 23.203 5.066 1 52.06 25 GLU B CA 1
ATOM 1612 C C . GLU B 1 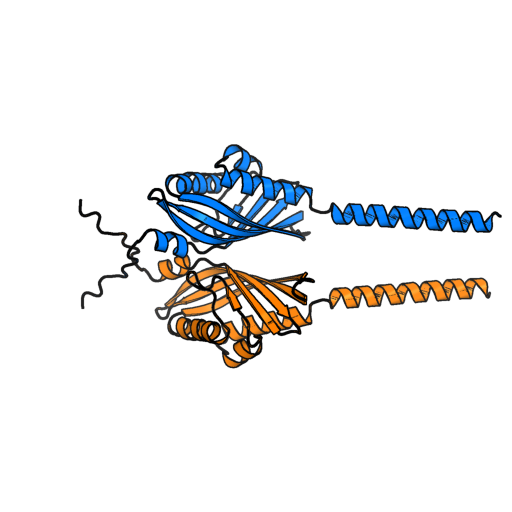25 ? 11.633 22.484 3.742 1 52.06 25 GLU B C 1
ATOM 1614 O O . GLU B 1 25 ? 11.367 21.281 3.723 1 52.06 25 GLU B O 1
ATOM 1619 N N . LEU B 1 26 ? 11.695 23.391 2.625 1 51.69 26 LEU B N 1
ATOM 1620 C CA . LEU B 1 26 ? 11.523 22.812 1.293 1 51.69 26 LEU B CA 1
ATOM 1621 C C . LEU B 1 26 ? 12.625 21.797 0.991 1 51.69 26 LEU B C 1
ATOM 1623 O O . LEU B 1 26 ? 12.398 20.844 0.252 1 51.69 26 LEU B O 1
ATOM 1627 N N . ARG B 1 27 ? 13.695 22.031 1.589 1 63.88 27 ARG B N 1
ATOM 1628 C CA . ARG B 1 27 ? 14.883 21.203 1.357 1 63.88 27 ARG B CA 1
ATOM 1629 C C . ARG B 1 27 ? 14.859 19.969 2.238 1 63.88 27 ARG B C 1
ATOM 1631 O O . ARG B 1 27 ? 15.516 18.969 1.927 1 63.88 27 ARG B O 1
ATOM 1638 N N . LYS B 1 28 ? 13.914 20.109 3.119 1 86.44 28 LYS B N 1
ATOM 1639 C CA . LYS B 1 28 ? 13.969 18.969 4.047 1 86.44 28 LYS B CA 1
ATOM 1640 C C . LYS B 1 28 ? 13.461 17.703 3.383 1 86.44 28 LYS B C 1
ATOM 1642 O O . LYS B 1 28 ? 12.344 17.656 2.869 1 86.44 28 LYS B O 1
ATOM 1647 N N . GLY B 1 29 ? 14.383 16.719 3.162 1 95.25 29 GLY B N 1
ATOM 1648 C CA . GLY B 1 29 ? 14.062 15.391 2.684 1 95.25 29 GLY B CA 1
ATOM 1649 C C . GLY B 1 29 ? 14.328 15.203 1.202 1 95.25 29 GLY B C 1
ATOM 1650 O O . GLY B 1 29 ? 14.102 14.125 0.654 1 95.25 29 GLY B O 1
ATOM 1651 N N . GLN B 1 30 ? 14.742 16.328 0.521 1 96.62 30 GLN B N 1
ATOM 1652 C CA . GLN B 1 30 ? 14.938 16.266 -0.924 1 96.62 30 GLN B CA 1
ATOM 1653 C C . GLN B 1 30 ? 16.016 15.258 -1.294 1 96.62 30 GLN B C 1
ATOM 1655 O O . GLN B 1 30 ? 15.898 14.539 -2.289 1 96.62 30 GLN B O 1
ATOM 1660 N N . LYS B 1 31 ? 17.094 15.258 -0.521 1 97.19 31 LYS B N 1
ATOM 1661 C CA . LYS B 1 31 ? 18.141 14.281 -0.796 1 97.19 31 LYS B CA 1
ATOM 1662 C C . LYS B 1 31 ? 17.625 12.852 -0.644 1 97.19 31 LYS B C 1
ATOM 1664 O O . LYS B 1 31 ? 17.938 11.984 -1.463 1 97.19 31 LYS B O 1
ATOM 1669 N N . GLU B 1 32 ? 16.875 12.57 0.414 1 98.38 32 GLU B N 1
ATOM 1670 C CA . GLU B 1 32 ? 16.25 11.266 0.613 1 98.38 32 GLU B CA 1
ATOM 1671 C C . GLU B 1 32 ? 15.312 10.922 -0.54 1 98.38 32 GLU B C 1
ATOM 1673 O O . GLU B 1 32 ? 15.305 9.781 -1.019 1 98.38 32 GLU B O 1
ATOM 1678 N N . LEU B 1 33 ? 14.555 11.891 -0.971 1 98.56 33 LEU B N 1
ATOM 1679 C CA . LEU B 1 33 ? 13.664 11.688 -2.109 1 98.56 33 LEU B CA 1
ATOM 1680 C C . LEU B 1 33 ? 14.445 11.266 -3.346 1 98.56 33 LEU B C 1
ATOM 1682 O O . LEU B 1 33 ? 14.055 10.336 -4.051 1 98.56 33 LEU B O 1
ATOM 1686 N N . GLU B 1 34 ? 15.523 11.938 -3.578 1 98.44 34 GLU B N 1
ATOM 1687 C CA . GLU B 1 34 ? 16.328 11.617 -4.75 1 98.44 34 GLU B CA 1
ATOM 1688 C C . GLU B 1 34 ? 16.906 10.211 -4.66 1 98.44 34 GLU B C 1
ATOM 1690 O O . GLU B 1 34 ? 17.016 9.516 -5.676 1 98.44 34 GLU B O 1
ATOM 1695 N N . SER B 1 35 ? 17.297 9.758 -3.477 1 98.69 35 SER B N 1
ATOM 1696 C CA . SER B 1 35 ? 17.75 8.383 -3.295 1 98.69 35 SER B CA 1
ATOM 1697 C C . SER B 1 35 ? 16.672 7.379 -3.67 1 98.69 35 SER B C 1
ATOM 1699 O O . SER B 1 35 ? 16.938 6.406 -4.375 1 98.69 35 SER B O 1
ATOM 1701 N N . ALA B 1 36 ? 15.477 7.629 -3.191 1 98.88 36 ALA B N 1
ATOM 1702 C CA . ALA B 1 36 ? 14.359 6.738 -3.506 1 98.88 36 ALA B CA 1
ATOM 1703 C C . ALA B 1 36 ? 14.07 6.73 -5.004 1 98.88 36 ALA B C 1
ATOM 1705 O O . ALA B 1 36 ? 13.828 5.672 -5.59 1 98.88 36 ALA B O 1
ATOM 1706 N N . LYS B 1 37 ? 14.125 7.879 -5.602 1 98.88 37 LYS B N 1
ATOM 1707 C CA . LYS B 1 37 ? 13.898 7.98 -7.039 1 98.88 37 LYS B CA 1
ATOM 1708 C C . LYS B 1 37 ? 14.945 7.191 -7.82 1 98.88 37 LYS B C 1
ATOM 1710 O O . LYS B 1 37 ? 14.617 6.496 -8.781 1 98.88 37 LYS B O 1
ATOM 1715 N N . THR B 1 38 ? 16.141 7.312 -7.41 1 98.88 38 THR B N 1
ATOM 1716 C CA . THR B 1 38 ? 17.219 6.586 -8.062 1 98.88 38 THR B CA 1
ATOM 1717 C C . THR B 1 38 ? 17.016 5.082 -7.953 1 98.88 38 THR B C 1
ATOM 1719 O O . THR B 1 38 ? 17.219 4.348 -8.922 1 98.88 38 THR B O 1
ATOM 1722 N N . PHE B 1 39 ? 16.625 4.641 -6.809 1 98.88 39 PHE B N 1
ATOM 1723 C CA . PHE B 1 39 ? 16.344 3.225 -6.59 1 98.88 39 PHE B CA 1
ATOM 1724 C C . PHE B 1 39 ? 15.273 2.727 -7.551 1 98.88 39 PHE B C 1
ATOM 1726 O O . PHE B 1 39 ? 15.453 1.709 -8.219 1 98.88 39 PHE B O 1
ATOM 1733 N N . VAL B 1 40 ? 14.164 3.395 -7.676 1 98.75 40 VAL B N 1
ATOM 1734 C CA . VAL B 1 40 ? 13.039 2.986 -8.508 1 98.75 40 VAL B CA 1
ATOM 1735 C C . VAL B 1 40 ? 13.445 3.037 -9.984 1 98.75 40 VAL B C 1
ATOM 1737 O O . VAL B 1 40 ? 13.086 2.148 -10.758 1 98.75 40 VAL B O 1
ATOM 1740 N N . GLN B 1 41 ? 14.203 4.051 -10.344 1 98.5 41 GLN B N 1
ATOM 1741 C CA . GLN B 1 41 ? 14.68 4.148 -11.719 1 98.5 41 GLN B CA 1
ATOM 1742 C C . GLN B 1 41 ? 15.609 2.984 -12.055 1 98.5 41 GLN B C 1
ATOM 1744 O O . GLN B 1 41 ? 15.547 2.432 -13.156 1 98.5 41 GLN B O 1
ATOM 1749 N N . ALA B 1 42 ? 16.453 2.662 -11.141 1 98.75 42 ALA B N 1
ATOM 1750 C CA . ALA B 1 42 ? 17.359 1.528 -11.336 1 98.75 42 ALA B CA 1
ATOM 1751 C C . ALA B 1 42 ? 16.562 0.233 -11.523 1 98.75 42 ALA B C 1
ATOM 1753 O O . ALA B 1 42 ? 16.922 -0.598 -12.359 1 98.75 42 ALA B O 1
ATOM 1754 N N . TYR B 1 43 ? 15.523 0.029 -10.758 1 98.44 43 TYR B N 1
ATOM 1755 C CA . TYR B 1 43 ? 14.625 -1.112 -10.906 1 98.44 43 TYR B CA 1
ATOM 1756 C C . TYR B 1 43 ? 14.055 -1.172 -12.32 1 98.44 43 TYR B C 1
ATOM 1758 O O . TYR B 1 43 ? 14.086 -2.223 -12.961 1 98.44 43 TYR B O 1
ATOM 1766 N N . GLU B 1 44 ? 13.555 -0.097 -12.836 1 97.62 44 GLU B N 1
ATOM 1767 C CA . GLU B 1 44 ? 12.953 -0.059 -14.164 1 97.62 44 GLU B CA 1
ATOM 1768 C C . GLU B 1 44 ? 13.977 -0.407 -15.242 1 97.62 44 GLU B C 1
ATOM 1770 O O . GLU B 1 44 ? 13.633 -1.021 -16.25 1 97.62 44 GLU B O 1
ATOM 1775 N N . ASN B 1 45 ? 15.203 -0.012 -15.008 1 97.56 45 ASN B N 1
ATOM 1776 C CA . ASN B 1 45 ? 16.25 -0.192 -16 1 97.56 45 ASN B CA 1
ATOM 1777 C C . ASN B 1 45 ? 16.984 -1.523 -15.82 1 97.56 45 ASN B C 1
ATOM 1779 O O . ASN B 1 45 ? 17.922 -1.827 -16.547 1 97.56 45 ASN B O 1
ATOM 1783 N N . ALA B 1 46 ? 16.641 -2.217 -14.875 1 98.06 46 ALA B N 1
ATOM 1784 C CA . ALA B 1 46 ? 17.328 -3.447 -14.5 1 98.06 46 ALA B CA 1
ATOM 1785 C C . ALA B 1 46 ? 18.797 -3.178 -14.188 1 98.06 46 ALA B C 1
ATOM 1787 O O . ALA B 1 46 ? 19.672 -3.971 -14.547 1 98.06 46 ALA B O 1
ATOM 1788 N N . ASP B 1 47 ? 19 -2.01 -13.664 1 98.62 47 ASP B N 1
ATOM 1789 C CA . ASP B 1 47 ? 20.344 -1.634 -13.211 1 98.62 47 ASP B CA 1
ATOM 1790 C C . ASP B 1 47 ? 20.562 -2.068 -11.766 1 98.62 47 ASP B C 1
ATOM 1792 O O . ASP B 1 47 ? 20.484 -1.25 -10.844 1 98.62 47 ASP B O 1
ATOM 1796 N N . TRP B 1 48 ? 21 -3.326 -11.578 1 98.62 48 TRP B N 1
ATOM 1797 C CA . TRP B 1 48 ? 21.062 -3.955 -10.258 1 98.62 48 TRP B CA 1
ATOM 1798 C C . TRP B 1 48 ? 22.234 -3.404 -9.445 1 98.62 48 TRP B C 1
ATOM 1800 O O . TRP B 1 48 ? 22.156 -3.297 -8.227 1 98.62 48 TRP B O 1
ATOM 1810 N N . LYS B 1 49 ? 23.266 -3.039 -10.07 1 98.69 49 LYS B N 1
ATOM 1811 C CA . LYS B 1 49 ? 24.391 -2.445 -9.367 1 98.69 49 LYS B CA 1
ATOM 1812 C C . LYS B 1 49 ? 24 -1.126 -8.703 1 98.69 49 LYS B C 1
ATOM 1814 O O . LYS B 1 49 ? 24.234 -0.925 -7.516 1 98.69 49 LYS B O 1
ATOM 1819 N N . THR B 1 50 ? 23.422 -0.262 -9.508 1 98.81 50 THR B N 1
ATOM 1820 C CA . THR B 1 50 ? 22.953 1.012 -8.969 1 98.81 50 THR B CA 1
ATOM 1821 C C . THR B 1 50 ? 21.891 0.791 -7.895 1 98.81 50 THR B C 1
ATOM 1823 O O . THR B 1 50 ? 21.922 1.427 -6.84 1 98.81 50 THR B O 1
ATOM 1826 N N . MET B 1 51 ? 20.938 -0.125 -8.148 1 98.81 51 MET B N 1
ATOM 1827 C CA . MET B 1 51 ? 19.891 -0.407 -7.168 1 98.81 51 MET B CA 1
ATOM 1828 C C . MET B 1 51 ? 20.5 -0.816 -5.832 1 98.81 51 MET B C 1
ATOM 1830 O O . MET B 1 51 ? 20.141 -0.267 -4.789 1 98.81 51 MET B O 1
ATOM 1834 N N . LYS B 1 52 ? 21.422 -1.696 -5.93 1 98.81 52 LYS B N 1
ATOM 1835 C CA . LYS B 1 52 ? 22.078 -2.201 -4.727 1 98.81 52 LYS B CA 1
ATOM 1836 C C . LYS B 1 52 ? 22.844 -1.092 -4.012 1 98.81 52 LYS B C 1
ATOM 1838 O O . LYS B 1 52 ? 22.859 -1.034 -2.779 1 98.81 52 LYS B O 1
ATOM 1843 N N . SER B 1 53 ? 23.438 -0.215 -4.703 1 98.69 53 SER B N 1
ATOM 1844 C CA . SER B 1 53 ? 24.25 0.848 -4.137 1 98.69 53 SER B CA 1
ATOM 1845 C C . SER B 1 53 ? 23.406 1.835 -3.338 1 98.69 53 SER B C 1
ATOM 1847 O O . SER B 1 53 ? 23.938 2.564 -2.49 1 98.69 53 SER B O 1
ATOM 1849 N N . MET B 1 54 ? 22.094 1.9 -3.613 1 98.88 54 MET B N 1
ATOM 1850 C CA . MET B 1 54 ? 21.219 2.82 -2.902 1 98.88 54 MET B CA 1
ATOM 1851 C C . MET B 1 54 ? 20.812 2.246 -1.55 1 98.88 54 MET B C 1
ATOM 1853 O O . MET B 1 54 ? 20.25 2.955 -0.715 1 98.88 54 MET B O 1
ATOM 1857 N N . LEU B 1 55 ? 21.125 0.961 -1.286 1 98.88 55 LEU B N 1
ATOM 1858 C CA . LEU B 1 55 ? 20.734 0.274 -0.062 1 98.88 55 LEU B CA 1
ATOM 1859 C C . LEU B 1 55 ? 21.859 0.294 0.961 1 98.88 55 LEU B C 1
ATOM 1861 O O . LEU B 1 55 ? 23.031 0.233 0.595 1 98.88 55 LEU B O 1
ATOM 1865 N N . THR B 1 56 ? 21.5 0.413 2.246 1 98.75 56 THR B N 1
ATOM 1866 C CA . THR B 1 56 ? 22.484 0.138 3.283 1 98.75 56 THR B CA 1
ATOM 1867 C C . THR B 1 56 ? 22.859 -1.343 3.299 1 98.75 56 THR B C 1
ATOM 1869 O O . THR B 1 56 ? 22.109 -2.18 2.783 1 98.75 56 THR B O 1
ATOM 1872 N N . ASP B 1 57 ? 23.938 -1.729 3.92 1 98.06 57 ASP B N 1
ATOM 1873 C CA . ASP B 1 57 ? 24.406 -3.111 3.953 1 98.06 57 ASP B CA 1
ATOM 1874 C C . ASP B 1 57 ? 23.422 -4.008 4.695 1 98.06 57 ASP B C 1
ATOM 1876 O O . ASP B 1 57 ? 23.297 -5.195 4.391 1 98.06 57 ASP B O 1
ATOM 1880 N N . ASN B 1 58 ? 22.719 -3.387 5.613 1 98.25 58 ASN B N 1
ATOM 1881 C CA . ASN B 1 58 ? 21.781 -4.164 6.414 1 98.25 58 ASN B CA 1
ATOM 1882 C C . ASN B 1 58 ? 20.328 -3.807 6.086 1 98.25 58 ASN B C 1
ATOM 1884 O O . ASN B 1 58 ? 19.453 -3.871 6.949 1 98.25 58 ASN B O 1
ATOM 1888 N N . SER B 1 59 ? 20.156 -3.352 4.895 1 98.69 59 SER B N 1
ATOM 1889 C CA . SER B 1 59 ? 18.797 -3.002 4.48 1 98.69 59 SER B CA 1
ATOM 1890 C C . SER B 1 59 ? 17.891 -4.223 4.496 1 98.69 59 SER B C 1
ATOM 1892 O O . SER B 1 59 ? 18.359 -5.355 4.367 1 98.69 59 SER B O 1
ATOM 1894 N N . THR B 1 60 ? 16.562 -3.973 4.676 1 98.56 60 THR B N 1
ATOM 1895 C CA . THR B 1 60 ? 15.555 -5.02 4.688 1 98.56 60 THR B CA 1
ATOM 1896 C C . THR B 1 60 ? 14.383 -4.652 3.775 1 98.56 60 THR B C 1
ATOM 1898 O O . THR B 1 60 ? 13.914 -3.514 3.789 1 98.56 60 THR B O 1
ATOM 1901 N N . ALA B 1 61 ? 13.953 -5.609 2.939 1 98.44 61 ALA B N 1
ATOM 1902 C CA . ALA B 1 61 ? 12.75 -5.484 2.127 1 98.44 61 ALA B CA 1
ATOM 1903 C C . ALA B 1 61 ? 11.602 -6.305 2.717 1 98.44 61 ALA B C 1
ATOM 1905 O O . ALA B 1 61 ? 11.75 -7.504 2.961 1 98.44 61 ALA B O 1
ATOM 1906 N N . TYR B 1 62 ? 10.508 -5.613 2.91 1 97.75 62 TYR B N 1
ATOM 1907 C CA . TYR B 1 62 ? 9.344 -6.254 3.51 1 97.75 62 TYR B CA 1
ATOM 1908 C C . TYR B 1 62 ? 8.234 -6.449 2.48 1 97.75 62 TYR B C 1
ATOM 1910 O O . TYR B 1 62 ? 8.047 -5.613 1.595 1 97.75 62 TYR B O 1
ATOM 1918 N N . ASN B 1 63 ? 7.547 -7.574 2.498 1 95.62 63 ASN B N 1
ATOM 1919 C CA . ASN B 1 63 ? 6.281 -7.832 1.815 1 95.62 63 ASN B CA 1
ATOM 1920 C C . ASN B 1 63 ? 6.488 -8.055 0.32 1 95.62 63 ASN B C 1
ATOM 1922 O O . ASN B 1 63 ? 5.605 -7.758 -0.485 1 95.62 63 ASN B O 1
ATOM 1926 N N . LEU B 1 64 ? 7.652 -8.359 -0.177 1 92 64 LEU B N 1
ATOM 1927 C CA . LEU B 1 64 ? 7.906 -8.555 -1.601 1 92 64 LEU B CA 1
ATOM 1928 C C . LEU B 1 64 ? 7.328 -9.875 -2.082 1 92 64 LEU B C 1
ATOM 1930 O O . LEU B 1 64 ? 6.996 -10.023 -3.26 1 92 64 LEU B O 1
ATOM 1934 N N . GLY B 1 65 ? 7.371 -10.695 -1.322 1 76.44 65 GLY B N 1
ATOM 1935 C CA . GLY B 1 65 ? 6.938 -12.047 -1.631 1 76.44 65 GLY B CA 1
ATOM 1936 C C . GLY B 1 65 ? 7.051 -12.992 -0.452 1 76.44 65 GLY B C 1
ATOM 1937 O O . GLY B 1 65 ? 7.977 -12.883 0.353 1 76.44 65 GLY B O 1
ATOM 1938 N N . GLY B 1 66 ? 5.91 -13.602 -0.066 1 72.5 66 GLY B N 1
ATOM 1939 C CA . GLY B 1 66 ? 6 -14.602 0.984 1 72.5 66 GLY B CA 1
ATOM 1940 C C . GLY B 1 66 ? 5.852 -14.016 2.377 1 72.5 66 GLY B C 1
ATOM 1941 O O . GLY B 1 66 ? 5.348 -12.906 2.541 1 72.5 66 GLY B O 1
ATOM 1942 N N . ASN B 1 67 ? 6.348 -14.703 3.33 1 76.94 67 ASN B N 1
ATOM 1943 C CA . ASN B 1 67 ? 6.148 -14.344 4.73 1 76.94 67 ASN B CA 1
ATOM 1944 C C . ASN B 1 67 ? 7.406 -13.719 5.336 1 76.94 67 ASN B C 1
ATOM 1946 O O . ASN B 1 67 ? 7.34 -13.047 6.367 1 76.94 67 ASN B O 1
ATOM 1950 N N . GLU B 1 68 ? 8.492 -13.867 4.582 1 88.06 68 GLU B N 1
ATOM 1951 C CA . GLU B 1 68 ? 9.742 -13.414 5.176 1 88.06 68 GLU B CA 1
ATOM 1952 C C . GLU B 1 68 ? 10.258 -12.156 4.48 1 88.06 68 GLU B C 1
ATOM 1954 O O . GLU B 1 68 ? 10.039 -11.969 3.281 1 88.06 68 GLU B O 1
ATOM 1959 N N . SER B 1 69 ? 10.938 -11.367 5.312 1 97 69 SER B N 1
ATOM 1960 C CA . SER B 1 69 ? 11.664 -10.234 4.75 1 97 69 SER B CA 1
ATOM 1961 C C . SER B 1 69 ? 12.945 -10.688 4.059 1 97 69 SER B C 1
ATOM 1963 O O . SER B 1 69 ? 13.406 -11.812 4.262 1 97 69 SER B O 1
ATOM 1965 N N . LEU B 1 70 ? 13.445 -9.844 3.168 1 97.94 70 LEU B N 1
ATOM 1966 C CA . LEU B 1 70 ? 14.672 -10.141 2.438 1 97.94 70 LEU B CA 1
ATOM 1967 C C . LEU B 1 70 ? 15.789 -9.188 2.848 1 97.94 70 LEU B C 1
ATOM 1969 O O . LEU B 1 70 ? 15.562 -7.996 3.043 1 97.94 70 LEU B O 1
ATOM 1973 N N . ASP B 1 71 ? 16.953 -9.75 2.939 1 98.06 71 ASP B N 1
ATOM 1974 C CA . ASP B 1 71 ? 18.125 -8.898 3.129 1 98.06 71 ASP B CA 1
ATOM 1975 C C . ASP B 1 71 ? 18.547 -8.258 1.812 1 98.06 71 ASP B C 1
ATOM 1977 O O . ASP B 1 71 ? 17.938 -8.492 0.771 1 98.06 71 ASP B O 1
ATOM 1981 N N . ARG B 1 72 ? 19.562 -7.465 1.906 1 98.56 72 ARG B N 1
ATOM 1982 C CA . ARG B 1 72 ? 20.016 -6.645 0.788 1 98.56 72 ARG B CA 1
ATOM 1983 C C . ARG B 1 72 ? 20.281 -7.5 -0.446 1 98.56 72 ARG B C 1
ATOM 1985 O O . ARG B 1 72 ? 19.781 -7.203 -1.533 1 98.56 72 ARG B O 1
ATOM 1992 N N . ASP B 1 73 ? 21.031 -8.578 -0.308 1 98.31 73 ASP B N 1
ATOM 1993 C CA . ASP B 1 73 ? 21.406 -9.398 -1.456 1 98.31 73 ASP B CA 1
ATOM 1994 C C . ASP B 1 73 ? 20.219 -10.188 -1.994 1 98.31 73 ASP B C 1
ATOM 1996 O O . ASP B 1 73 ? 20 -10.227 -3.205 1 98.31 73 ASP B O 1
ATOM 2000 N N . SER B 1 74 ? 19.469 -10.758 -1.137 1 97.56 74 SER 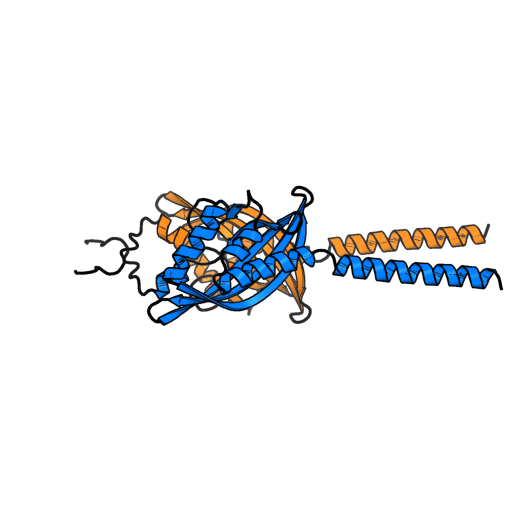B N 1
ATOM 2001 C CA . SER B 1 74 ? 18.297 -11.523 -1.555 1 97.56 74 SER B CA 1
ATOM 2002 C C . SER B 1 74 ? 17.266 -10.633 -2.219 1 97.56 74 SER B C 1
ATOM 2004 O O . SER B 1 74 ? 16.547 -11.07 -3.127 1 97.56 74 SER B O 1
ATOM 2006 N N . HIS B 1 75 ? 17.172 -9.445 -1.758 1 98.19 75 HIS B N 1
ATOM 2007 C CA . HIS B 1 75 ? 16.281 -8.453 -2.361 1 98.19 75 HIS B CA 1
ATOM 2008 C C . HIS B 1 75 ? 16.656 -8.203 -3.818 1 98.19 75 HIS B C 1
ATOM 2010 O O . HIS B 1 75 ? 15.789 -8.266 -4.699 1 98.19 75 HIS B O 1
ATOM 2016 N N . ILE B 1 76 ? 17.875 -7.961 -4.074 1 98.44 76 ILE B N 1
ATOM 2017 C CA . ILE B 1 76 ? 18.344 -7.699 -5.43 1 98.44 76 ILE B CA 1
ATOM 2018 C C . ILE B 1 76 ? 18.188 -8.945 -6.289 1 98.44 76 ILE B C 1
ATOM 2020 O O . ILE B 1 76 ? 17.688 -8.875 -7.418 1 98.44 76 ILE B O 1
ATOM 2024 N N . ASP B 1 77 ? 18.516 -10.133 -5.734 1 97.38 77 ASP B N 1
ATOM 2025 C CA . ASP B 1 77 ? 18.359 -11.398 -6.449 1 97.38 77 ASP B CA 1
ATOM 2026 C C . ASP B 1 77 ? 16.906 -11.617 -6.867 1 97.38 77 ASP B C 1
ATOM 2028 O O . ASP B 1 77 ? 16.641 -12.125 -7.953 1 97.38 77 ASP B O 1
ATOM 2032 N N . PHE B 1 78 ? 16.047 -11.266 -6.059 1 96.31 78 PHE B N 1
ATOM 2033 C CA . PHE B 1 78 ? 14.617 -11.414 -6.32 1 96.31 78 PHE B CA 1
ATOM 2034 C C . PHE B 1 78 ? 14.219 -10.695 -7.605 1 96.31 78 PHE B C 1
ATOM 2036 O O . PHE B 1 78 ? 13.578 -11.281 -8.477 1 96.31 78 PHE B O 1
ATOM 2043 N N . TRP B 1 79 ? 14.609 -9.461 -7.691 1 96.56 79 TRP B N 1
ATOM 2044 C CA . TRP B 1 79 ? 14.234 -8.672 -8.859 1 96.56 79 TRP B CA 1
ATOM 2045 C C . TRP B 1 79 ? 14.945 -9.188 -10.109 1 96.56 79 TRP B C 1
ATOM 2047 O O . TRP B 1 79 ? 14.359 -9.195 -11.203 1 96.56 79 TRP B O 1
ATOM 2057 N N . GLU B 1 80 ? 16.172 -9.555 -9.906 1 96.81 80 GLU B N 1
ATOM 2058 C CA . GLU B 1 80 ? 16.891 -10.117 -11.039 1 96.81 80 GLU B CA 1
ATOM 2059 C C . GLU B 1 80 ? 16.188 -11.352 -11.594 1 96.81 80 GLU B C 1
ATOM 2061 O O . GLU B 1 80 ? 16.031 -11.5 -12.805 1 96.81 80 GLU B O 1
ATOM 2066 N N . GLU B 1 81 ? 15.773 -12.18 -10.758 1 95 81 GLU B N 1
ATOM 2067 C CA . GLU B 1 81 ? 15.078 -13.398 -11.156 1 95 81 GLU B CA 1
ATOM 2068 C C . GLU B 1 81 ? 13.734 -13.078 -11.812 1 95 81 GLU B C 1
ATOM 2070 O O . GLU B 1 81 ? 13.398 -13.641 -12.859 1 95 81 GLU B O 1
ATOM 2075 N N . ILE B 1 82 ? 12.969 -12.203 -11.25 1 93.5 82 ILE B N 1
ATOM 2076 C CA . ILE B 1 82 ? 11.656 -11.844 -11.766 1 93.5 82 ILE B CA 1
ATOM 2077 C C . ILE B 1 82 ? 11.805 -11.234 -13.156 1 93.5 82 ILE B C 1
ATOM 2079 O O . ILE B 1 82 ? 10.953 -11.445 -14.031 1 93.5 82 ILE B O 1
ATOM 2083 N N . ARG B 1 83 ? 12.914 -10.57 -13.344 1 95.31 83 ARG B N 1
ATOM 2084 C CA . ARG B 1 83 ? 13.164 -9.867 -14.594 1 95.31 83 ARG B CA 1
ATOM 2085 C C . ARG B 1 83 ? 13.289 -10.852 -15.758 1 95.31 83 ARG B C 1
ATOM 2087 O O . ARG B 1 83 ? 13.086 -10.484 -16.922 1 95.31 83 ARG B O 1
ATOM 2094 N N . MET B 1 84 ? 13.516 -12.062 -15.453 1 93.88 84 MET B N 1
ATOM 2095 C CA . MET B 1 84 ? 13.656 -13.078 -16.484 1 93.88 84 MET B CA 1
ATOM 2096 C C . MET B 1 84 ? 12.312 -13.383 -17.141 1 93.88 84 MET B C 1
ATOM 2098 O O . MET B 1 84 ? 12.266 -13.828 -18.281 1 93.88 84 MET B O 1
ATOM 2102 N N . THR B 1 85 ? 11.211 -13.039 -16.5 1 91.69 85 THR B N 1
ATOM 2103 C CA . THR B 1 85 ? 9.906 -13.43 -17.047 1 91.69 85 THR B CA 1
ATOM 2104 C C . THR B 1 85 ? 8.961 -12.234 -17.094 1 91.69 85 THR B C 1
ATOM 2106 O O . THR B 1 85 ? 7.941 -12.273 -17.781 1 91.69 85 THR B O 1
ATOM 2109 N N . LEU B 1 86 ? 9.344 -11.211 -16.375 1 94.38 86 LEU B N 1
ATOM 2110 C CA . LEU B 1 86 ? 8.461 -10.055 -16.25 1 94.38 86 LEU B CA 1
ATOM 2111 C C . LEU B 1 86 ? 9.219 -8.758 -16.5 1 94.38 86 LEU B C 1
ATOM 2113 O O . LEU B 1 86 ? 10.25 -8.508 -15.867 1 94.38 86 LEU B O 1
ATOM 2117 N N . ASN B 1 87 ? 8.656 -7.914 -17.359 1 95.56 87 ASN B N 1
ATOM 2118 C CA . ASN B 1 87 ? 9.242 -6.609 -17.656 1 95.56 87 ASN B CA 1
ATOM 2119 C C . ASN B 1 87 ? 8.344 -5.477 -17.156 1 95.56 87 ASN B C 1
ATOM 2121 O O . ASN B 1 87 ? 7.238 -5.285 -17.672 1 95.56 87 ASN B O 1
ATOM 2125 N N . PRO B 1 88 ? 8.875 -4.734 -16.219 1 96.69 88 PRO B N 1
ATOM 2126 C CA . PRO B 1 88 ? 8.07 -3.652 -15.656 1 96.69 88 PRO B CA 1
ATOM 2127 C C . PRO B 1 88 ? 8.273 -2.322 -16.375 1 96.69 88 PRO B C 1
ATOM 2129 O O . PRO B 1 88 ? 9.367 -2.059 -16.891 1 96.69 88 PRO B O 1
ATOM 2132 N N . LYS B 1 89 ? 7.258 -1.513 -16.375 1 97.31 89 LYS B N 1
ATOM 2133 C CA . LYS B 1 89 ? 7.27 -0.097 -16.734 1 97.31 89 LYS B CA 1
ATOM 2134 C C . LYS B 1 89 ? 6.316 0.701 -15.859 1 97.31 89 LYS B C 1
ATOM 2136 O O . LYS B 1 89 ? 5.098 0.544 -15.945 1 97.31 89 LYS B O 1
ATOM 2141 N N . ILE B 1 90 ? 6.863 1.517 -15.094 1 97.69 90 ILE B N 1
ATOM 2142 C CA . ILE B 1 90 ? 6.02 2.338 -14.234 1 97.69 90 ILE B CA 1
ATOM 2143 C C . ILE B 1 90 ? 5.348 3.43 -15.062 1 97.69 90 ILE B C 1
ATOM 2145 O O . ILE B 1 90 ? 6.023 4.289 -15.633 1 97.69 90 ILE B O 1
ATOM 2149 N N . ILE B 1 91 ? 4.023 3.479 -15.086 1 97 91 ILE B N 1
ATOM 2150 C CA . ILE B 1 91 ? 3.303 4.363 -15.992 1 97 91 ILE B CA 1
ATOM 2151 C C . ILE B 1 91 ? 2.66 5.5 -15.203 1 97 91 ILE B C 1
ATOM 2153 O O . ILE B 1 91 ? 2.176 6.477 -15.781 1 97 91 ILE B O 1
ATOM 2157 N N . GLU B 1 92 ? 2.527 5.422 -14.008 1 96 92 GLU B N 1
ATOM 2158 C CA . GLU B 1 92 ? 2.121 6.449 -13.055 1 96 92 GLU B CA 1
ATOM 2159 C C . GLU B 1 92 ? 2.99 6.41 -11.797 1 96 92 GLU B C 1
ATOM 2161 O O . GLU B 1 92 ? 3.246 5.336 -11.25 1 96 92 GLU B O 1
ATOM 2166 N N . LYS B 1 93 ? 3.467 7.586 -11.43 1 96.94 93 LYS B N 1
ATOM 2167 C CA . LYS B 1 93 ? 4.324 7.633 -10.242 1 96.94 93 LYS B CA 1
ATOM 2168 C C . LYS B 1 93 ? 4.125 8.938 -9.477 1 96.94 93 LYS B C 1
ATOM 2170 O O . LYS B 1 93 ? 4.227 10.023 -10.047 1 96.94 93 LYS B O 1
ATOM 2175 N N . LYS B 1 94 ? 3.836 8.758 -8.242 1 97.19 94 LYS B N 1
ATOM 2176 C CA . LYS B 1 94 ? 3.717 9.883 -7.32 1 97.19 94 LYS B CA 1
ATOM 2177 C C . LYS B 1 94 ? 4.629 9.695 -6.109 1 97.19 94 LYS B C 1
ATOM 2179 O O . LYS B 1 94 ? 4.934 8.57 -5.723 1 97.19 94 LYS B O 1
ATOM 2184 N N . TRP B 1 95 ? 5.039 10.883 -5.609 1 97.88 95 TRP B N 1
ATOM 2185 C CA . TRP B 1 95 ? 5.988 10.875 -4.504 1 97.88 95 TRP B CA 1
ATOM 2186 C C . TRP B 1 95 ? 5.5 11.758 -3.361 1 97.88 95 TRP B C 1
ATOM 2188 O O . TRP B 1 95 ? 4.828 12.766 -3.59 1 97.88 95 TRP B O 1
ATOM 2198 N N . LEU B 1 96 ? 5.84 11.375 -2.156 1 96.19 96 LEU B N 1
ATOM 2199 C CA . LEU B 1 96 ? 5.605 12.188 -0.97 1 96.19 96 LEU B CA 1
ATOM 2200 C C . LEU B 1 96 ? 6.777 12.086 0.003 1 96.19 96 LEU B C 1
ATOM 2202 O O . LEU B 1 96 ? 7.211 10.977 0.34 1 96.19 96 LEU B O 1
ATOM 2206 N N . ILE B 1 97 ? 7.312 13.242 0.334 1 96.94 97 ILE B N 1
ATOM 2207 C CA . ILE B 1 97 ? 8.266 13.273 1.437 1 96.94 97 ILE B CA 1
ATOM 2208 C C . ILE B 1 97 ? 7.527 13.125 2.764 1 96.94 97 ILE B C 1
ATOM 2210 O O . ILE B 1 97 ? 6.695 13.969 3.113 1 96.94 97 ILE B O 1
ATOM 2214 N N . GLY B 1 98 ? 7.852 12.055 3.477 1 95.69 98 GLY B N 1
ATOM 2215 C CA . GLY B 1 98 ? 7.176 11.773 4.73 1 95.69 98 GLY B CA 1
ATOM 2216 C C . GLY B 1 98 ? 7.875 12.367 5.938 1 95.69 98 GLY B C 1
ATOM 2217 O O . GLY B 1 98 ? 8.68 13.289 5.801 1 95.69 98 GLY B O 1
ATOM 2218 N N . GLU B 1 99 ? 7.48 11.875 7.102 1 93.38 99 GLU B N 1
ATOM 2219 C CA . GLU B 1 99 ? 7.973 12.383 8.383 1 93.38 99 GLU B CA 1
ATOM 2220 C C . GLU B 1 99 ? 9.406 11.914 8.641 1 93.38 99 GLU B C 1
ATOM 2222 O O . GLU B 1 99 ? 9.844 10.906 8.086 1 93.38 99 GLU B O 1
ATOM 2227 N N . PHE B 1 100 ? 10.102 12.688 9.438 1 96 100 PHE B N 1
ATOM 2228 C CA . PHE B 1 100 ? 11.359 12.227 10 1 96 100 PHE B CA 1
ATOM 2229 C C . PHE B 1 100 ? 11.117 11.336 11.211 1 96 100 PHE B C 1
ATOM 2231 O O . PHE B 1 100 ? 10.445 11.742 12.164 1 96 100 PHE B O 1
ATOM 2238 N N . ASP B 1 101 ? 11.602 10.102 11.172 1 96.12 101 ASP B N 1
ATOM 2239 C CA . ASP B 1 101 ? 11.5 9.133 12.258 1 96.12 101 ASP B CA 1
ATOM 2240 C C . ASP B 1 101 ? 12.633 9.312 13.266 1 96.12 101 ASP B C 1
ATOM 2242 O O . ASP B 1 101 ? 13.75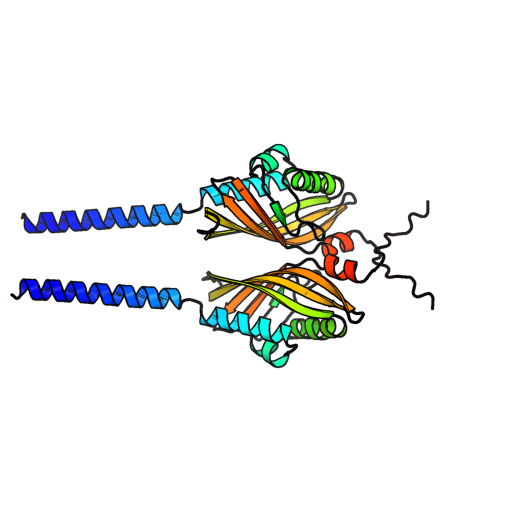 8.852 13.039 1 96.12 101 ASP B O 1
ATOM 2246 N N . GLU B 1 102 ? 12.297 9.93 14.336 1 95.94 102 GLU B N 1
ATOM 2247 C CA . GLU B 1 102 ? 13.312 10.25 15.336 1 95.94 102 GLU B CA 1
ATOM 2248 C C . GLU B 1 102 ? 13.891 8.984 15.961 1 95.94 102 GLU B C 1
ATOM 2250 O O . GLU B 1 102 ? 15.078 8.938 16.297 1 95.94 102 GLU B O 1
ATOM 2255 N N . GLU B 1 103 ? 13.062 8.039 16.141 1 96.31 103 GLU B N 1
ATOM 2256 C CA . GLU B 1 103 ? 13.516 6.797 16.75 1 96.31 103 GLU B CA 1
ATOM 2257 C C . GLU B 1 103 ? 14.5 6.055 15.859 1 96.31 103 GLU B C 1
ATOM 2259 O O . GLU B 1 103 ? 15.484 5.488 16.328 1 96.31 103 GLU B O 1
ATOM 2264 N N . ARG B 1 104 ? 14.219 6.129 14.594 1 96.5 104 ARG B N 1
ATOM 2265 C CA . ARG B 1 104 ? 15.055 5.406 13.633 1 96.5 104 ARG B CA 1
ATOM 2266 C C . ARG B 1 104 ? 16.125 6.316 13.047 1 96.5 104 ARG B C 1
ATOM 2268 O O . ARG B 1 104 ? 17 5.855 12.32 1 96.5 104 ARG B O 1
ATOM 2275 N N . ASN B 1 105 ? 16.016 7.531 13.312 1 97.12 105 ASN B N 1
ATOM 2276 C CA . ASN B 1 105 ? 16.938 8.547 12.812 1 97.12 105 ASN B CA 1
ATOM 2277 C C . ASN B 1 105 ? 17 8.539 11.289 1 97.12 105 ASN B C 1
ATOM 2279 O O . ASN B 1 105 ? 18.078 8.484 10.703 1 97.12 105 ASN B O 1
ATOM 2283 N N . GLY B 1 106 ? 15.836 8.578 10.664 1 98.06 106 GLY B N 1
ATOM 2284 C CA . GLY B 1 106 ? 15.703 8.547 9.211 1 98.06 106 GLY B CA 1
ATOM 2285 C C . GLY B 1 106 ? 14.43 9.195 8.711 1 98.06 106 GLY B C 1
ATOM 2286 O O . GLY B 1 106 ? 13.578 9.594 9.508 1 98.06 106 GLY B O 1
ATOM 2287 N N . ARG B 1 107 ? 14.312 9.344 7.406 1 98.25 107 ARG B N 1
ATOM 2288 C CA . ARG B 1 107 ? 13.164 9.977 6.758 1 98.25 107 ARG B CA 1
ATOM 2289 C C . ARG B 1 107 ? 12.383 8.969 5.93 1 98.25 107 ARG B C 1
ATOM 2291 O O . ARG B 1 107 ? 12.969 8.164 5.199 1 98.25 107 ARG B O 1
ATOM 2298 N N . TRP B 1 108 ? 11.102 9.039 6.125 1 98.25 108 TRP B N 1
ATOM 2299 C CA . TRP B 1 108 ? 10.219 8.234 5.285 1 98.25 108 TRP B CA 1
ATOM 2300 C C . TRP B 1 108 ? 9.938 8.93 3.959 1 98.25 108 TRP B C 1
ATOM 2302 O O . TRP B 1 108 ? 9.711 10.141 3.926 1 98.25 108 TRP B O 1
ATOM 2312 N N . ILE B 1 109 ? 10.062 8.195 2.873 1 98.56 109 ILE B N 1
ATOM 2313 C CA . ILE B 1 109 ? 9.641 8.609 1.537 1 98.56 109 ILE B CA 1
ATOM 2314 C C . ILE B 1 109 ? 8.602 7.629 1.004 1 98.56 109 ILE B C 1
ATOM 2316 O O . ILE B 1 109 ? 8.75 6.41 1.134 1 98.56 109 ILE B O 1
ATOM 2320 N N . TYR B 1 110 ? 7.562 8.148 0.41 1 98.44 110 TYR B N 1
ATOM 2321 C CA . TYR B 1 110 ? 6.496 7.312 -0.122 1 98.44 110 TYR B CA 1
ATOM 2322 C C . TYR B 1 110 ? 6.391 7.453 -1.636 1 98.44 110 TYR B C 1
ATOM 2324 O O . TYR B 1 110 ? 6.562 8.547 -2.176 1 98.44 110 TYR B O 1
ATOM 2332 N N . ASN B 1 111 ? 6.16 6.355 -2.254 1 98.69 111 ASN B N 1
ATOM 2333 C CA . ASN B 1 111 ? 5.949 6.27 -3.695 1 98.69 111 ASN B CA 1
ATOM 2334 C C . ASN B 1 111 ? 4.762 5.379 -4.039 1 98.69 111 ASN B C 1
ATOM 2336 O O . ASN B 1 111 ? 4.605 4.297 -3.469 1 98.69 111 ASN B O 1
ATOM 2340 N N . TRP B 1 112 ? 3.83 5.875 -4.875 1 98.38 112 TRP B N 1
ATOM 2341 C CA . TRP B 1 112 ? 2.742 5.02 -5.34 1 98.38 112 TRP B CA 1
ATOM 2342 C C . TRP B 1 112 ? 2.404 5.316 -6.797 1 98.38 112 TRP B C 1
ATOM 2344 O O . TRP B 1 112 ? 2.771 6.367 -7.324 1 98.38 112 TRP B O 1
ATOM 2354 N N . GLY B 1 113 ? 1.835 4.34 -7.418 1 97.38 113 GLY B N 1
ATOM 2355 C CA . GLY B 1 113 ? 1.481 4.434 -8.828 1 97.38 113 GLY B CA 1
ATOM 2356 C C . GLY B 1 113 ? 1.026 3.113 -9.414 1 97.38 113 GLY B C 1
ATOM 2357 O O . GLY B 1 113 ? 0.35 2.328 -8.75 1 97.38 113 GLY B O 1
ATOM 2358 N N . LYS B 1 114 ? 1.287 3.016 -10.695 1 97.5 114 LYS B N 1
ATOM 2359 C CA . LYS B 1 114 ? 0.924 1.814 -11.438 1 97.5 114 LYS B CA 1
ATOM 2360 C C . LYS B 1 114 ? 2.107 1.286 -12.242 1 97.5 114 LYS B C 1
ATOM 2362 O O . LYS B 1 114 ? 2.85 2.062 -12.852 1 97.5 114 LYS B O 1
ATOM 2367 N N . ASN B 1 115 ? 2.277 0.032 -12.133 1 97.5 115 ASN B N 1
ATOM 2368 C CA . ASN B 1 115 ? 3.316 -0.686 -12.859 1 97.5 115 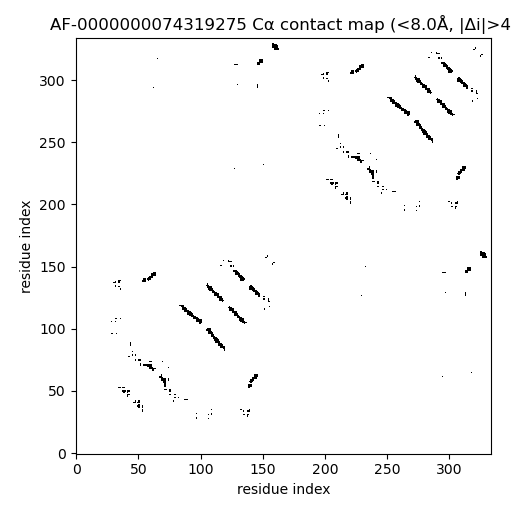ASN B CA 1
ATOM 2369 C C . ASN B 1 115 ? 2.723 -1.573 -13.953 1 97.5 115 ASN B C 1
ATOM 2371 O O . ASN B 1 115 ? 1.934 -2.475 -13.664 1 97.5 115 ASN B O 1
ATOM 2375 N N . ARG B 1 116 ? 2.996 -1.22 -15.203 1 97.38 116 ARG B N 1
ATOM 2376 C CA . ARG B 1 116 ? 2.654 -2.148 -16.281 1 97.38 116 ARG B CA 1
ATOM 2377 C C . ARG B 1 116 ? 3.688 -3.266 -16.391 1 97.38 116 ARG B C 1
ATOM 2379 O O . ARG B 1 116 ? 4.848 -3.014 -16.719 1 97.38 116 ARG B O 1
ATOM 2386 N N . ASN B 1 117 ? 3.281 -4.445 -16.047 1 96.06 117 ASN B N 1
ATOM 2387 C CA . ASN B 1 117 ? 4.137 -5.625 -16.141 1 96.06 117 ASN B CA 1
ATOM 2388 C C . ASN B 1 117 ? 3.836 -6.438 -17.391 1 96.06 117 ASN B C 1
ATOM 2390 O O . ASN B 1 117 ? 2.699 -6.867 -17.609 1 96.06 117 ASN B O 1
ATOM 2394 N N . THR B 1 118 ? 4.855 -6.629 -18.172 1 95.88 118 THR B N 1
ATOM 2395 C CA . THR B 1 118 ? 4.707 -7.422 -19.391 1 95.88 118 THR B CA 1
ATOM 2396 C C . THR B 1 118 ? 5.449 -8.75 -19.266 1 95.88 118 THR B C 1
ATOM 2398 O O . THR B 1 118 ? 6.656 -8.766 -19 1 95.88 118 THR B O 1
ATOM 2401 N N . HIS B 1 119 ? 4.715 -9.82 -19.469 1 93.56 119 HIS B N 1
ATOM 2402 C CA . HIS B 1 119 ? 5.312 -11.148 -19.438 1 93.56 119 HIS B CA 1
ATOM 2403 C C . HIS B 1 119 ? 6.109 -11.422 -20.719 1 93.56 119 HIS B C 1
ATOM 2405 O O . HIS B 1 119 ? 5.941 -10.727 -21.719 1 93.56 119 HIS B O 1
ATOM 2411 N N . SER B 1 120 ? 6.879 -12.5 -20.609 1 91.19 120 SER B N 1
ATOM 2412 C CA . SER B 1 120 ? 7.711 -12.867 -21.75 1 91.19 120 SER B CA 1
ATOM 2413 C C . SER B 1 120 ? 6.859 -13.25 -22.953 1 91.19 120 SER B C 1
ATOM 2415 O O . SER B 1 120 ? 7.285 -13.094 -24.094 1 91.19 120 SER B O 1
ATOM 2417 N N . ASN B 1 121 ? 5.652 -13.625 -22.719 1 89.38 121 ASN B N 1
ATOM 2418 C CA . ASN B 1 121 ? 4.766 -14.031 -23.812 1 89.38 121 ASN B CA 1
ATOM 2419 C C . ASN B 1 121 ? 4.02 -12.836 -24.391 1 89.38 121 ASN B C 1
ATOM 2421 O O . ASN B 1 121 ? 3.203 -12.992 -25.297 1 89.38 121 ASN B O 1
ATOM 2425 N N . GLY B 1 122 ? 4.176 -11.672 -23.875 1 92.19 122 GLY B N 1
ATOM 2426 C CA . GLY B 1 122 ? 3.617 -10.453 -24.438 1 92.19 122 GLY B CA 1
ATOM 2427 C C . GLY B 1 122 ? 2.387 -9.961 -23.703 1 92.19 122 GLY B C 1
ATOM 2428 O O . GLY B 1 122 ? 1.935 -8.836 -23.922 1 92.19 122 GLY B O 1
ATOM 2429 N N . ILE B 1 123 ? 1.825 -10.734 -22.797 1 93 123 ILE B N 1
ATOM 2430 C CA . ILE B 1 123 ? 0.648 -10.336 -22.031 1 93 123 ILE B CA 1
ATOM 2431 C C . ILE B 1 123 ? 1.047 -9.328 -20.953 1 93 123 ILE B C 1
ATOM 2433 O O . ILE B 1 123 ? 2.037 -9.531 -20.234 1 93 123 ILE B O 1
ATOM 2437 N N . SER B 1 124 ? 0.264 -8.234 -20.891 1 94.75 124 SER B N 1
ATOM 2438 C CA . SER B 1 124 ? 0.572 -7.203 -19.906 1 94.75 124 SER B CA 1
ATOM 2439 C C . SER B 1 124 ? -0.53 -7.094 -18.859 1 94.75 124 SER B C 1
ATOM 2441 O O . SER B 1 124 ? -1.694 -7.387 -19.141 1 94.75 124 SER B O 1
ATOM 2443 N N . VAL B 1 125 ? -0.149 -6.68 -17.719 1 94.31 125 VAL B N 1
ATOM 2444 C CA . VAL B 1 125 ? -1.071 -6.406 -16.625 1 94.31 125 VAL B CA 1
ATOM 2445 C C . VAL B 1 125 ? -0.636 -5.141 -15.883 1 94.31 125 VAL B C 1
ATOM 2447 O O . VAL B 1 125 ? 0.559 -4.918 -15.68 1 94.31 125 VAL B O 1
ATOM 2450 N N . ILE B 1 126 ? -1.565 -4.301 -15.578 1 95.81 126 ILE B N 1
ATOM 2451 C CA . ILE B 1 126 ? -1.293 -3.107 -14.781 1 95.81 126 ILE B CA 1
ATOM 2452 C C . ILE B 1 126 ? -1.496 -3.42 -13.297 1 95.81 126 ILE B C 1
ATOM 2454 O O . ILE B 1 126 ? -2.572 -3.863 -12.891 1 95.81 126 ILE B O 1
ATOM 2458 N N . VAL B 1 127 ? -0.464 -3.209 -12.508 1 96 127 VAL B N 1
ATOM 2459 C CA . VAL B 1 127 ? -0.486 -3.516 -11.078 1 96 127 VAL B CA 1
ATOM 2460 C C . VAL B 1 127 ? -0.29 -2.234 -10.273 1 96 127 VAL B C 1
ATOM 2462 O O . VAL B 1 127 ? 0.808 -1.672 -10.25 1 96 127 VAL B O 1
ATOM 2465 N N . PRO B 1 128 ? -1.33 -1.728 -9.594 1 97.62 128 PRO B N 1
ATOM 2466 C CA . PRO B 1 128 ? -1.104 -0.644 -8.633 1 97.62 128 PRO B CA 1
ATOM 2467 C C . PRO B 1 128 ? -0.172 -1.048 -7.492 1 97.62 128 PRO B C 1
ATOM 2469 O O . PRO B 1 128 ? -0.182 -2.203 -7.062 1 97.62 128 PRO B O 1
ATOM 2472 N N . TYR B 1 129 ? 0.633 -0.08 -7.004 1 97.62 129 TYR B N 1
ATOM 2473 C CA . TYR B 1 129 ? 1.572 -0.389 -5.93 1 97.62 129 TYR B CA 1
ATOM 2474 C C . TYR B 1 129 ? 1.771 0.814 -5.016 1 97.62 129 TYR B C 1
ATOM 2476 O O . TYR B 1 129 ? 1.445 1.944 -5.387 1 97.62 129 TYR B O 1
ATOM 2484 N N . HIS B 1 130 ? 2.18 0.553 -3.818 1 98.56 130 HIS B N 1
ATOM 2485 C CA . HIS B 1 130 ? 2.641 1.544 -2.854 1 98.56 130 HIS B CA 1
ATOM 2486 C C . HIS B 1 130 ? 3.936 1.098 -2.182 1 98.56 130 HIS B C 1
ATOM 2488 O O . HIS B 1 130 ? 4.051 -0.051 -1.749 1 98.56 130 HIS B O 1
ATOM 2494 N N . LEU B 1 131 ? 4.922 1.988 -2.117 1 98.75 131 LEU B N 1
ATOM 2495 C CA . LEU B 1 131 ? 6.199 1.764 -1.447 1 98.75 131 LEU B CA 1
ATOM 2496 C C . LEU B 1 131 ? 6.398 2.758 -0.307 1 98.75 131 LEU B C 1
ATOM 2498 O O . LEU B 1 131 ? 6.062 3.938 -0.441 1 98.75 131 LEU B O 1
ATOM 2502 N N . ALA B 1 132 ? 6.93 2.264 0.782 1 98.75 132 ALA B N 1
ATOM 2503 C CA . ALA B 1 132 ? 7.434 3.104 1.864 1 98.75 132 ALA B CA 1
ATOM 2504 C C . ALA B 1 132 ? 8.922 2.867 2.094 1 98.75 132 ALA B C 1
ATOM 2506 O O . ALA B 1 132 ? 9.344 1.742 2.371 1 98.75 132 ALA B O 1
ATOM 2507 N N . PHE B 1 133 ? 9.719 3.939 1.972 1 98.88 133 PHE B N 1
ATOM 2508 C CA . PHE B 1 133 ? 11.156 3.885 2.18 1 98.88 133 PHE B CA 1
ATOM 2509 C C . PHE B 1 133 ? 11.539 4.535 3.506 1 98.88 133 PHE B C 1
ATOM 2511 O O . PHE B 1 133 ? 11.078 5.633 3.822 1 98.88 133 PHE B O 1
ATOM 2518 N N . LEU B 1 134 ? 12.367 3.85 4.238 1 98.88 134 LEU B N 1
ATOM 2519 C CA . LEU B 1 134 ? 13.102 4.523 5.305 1 98.88 134 LEU B CA 1
ATOM 2520 C C . LEU B 1 134 ? 14.539 4.812 4.879 1 98.88 134 LEU B C 1
ATOM 2522 O O . LEU B 1 134 ? 15.312 3.889 4.617 1 98.88 134 LEU B O 1
ATOM 2526 N N . ILE B 1 135 ? 14.867 6.066 4.785 1 98.81 135 ILE B N 1
ATOM 2527 C CA . ILE B 1 135 ? 16.172 6.48 4.301 1 98.81 135 ILE B CA 1
ATOM 2528 C C . ILE B 1 135 ? 16.984 7.074 5.449 1 98.81 135 ILE B C 1
ATOM 2530 O O . ILE B 1 135 ? 16.531 7.98 6.145 1 98.81 135 ILE B O 1
ATOM 2534 N N . ILE B 1 136 ? 18.141 6.52 5.672 1 98.38 136 ILE B N 1
ATOM 2535 C CA . ILE B 1 136 ? 19.109 6.957 6.672 1 98.38 136 ILE B CA 1
ATOM 2536 C C . ILE B 1 136 ? 20.422 7.348 5.992 1 98.38 136 ILE B C 1
ATOM 2538 O O . ILE B 1 136 ? 20.984 6.562 5.23 1 98.38 136 ILE B O 1
ATOM 2542 N N . GLU B 1 137 ? 20.859 8.625 6.336 1 96.44 137 GLU B N 1
ATOM 2543 C CA . GLU B 1 137 ? 22.078 9.133 5.723 1 96.44 137 GLU B CA 1
ATOM 2544 C C . GLU B 1 137 ? 22.062 8.93 4.211 1 96.44 137 GLU B C 1
ATOM 2546 O O . GLU B 1 137 ? 23.031 8.414 3.639 1 96.44 137 GLU B O 1
ATOM 2551 N N . ASN B 1 138 ? 21 9.055 3.598 1 96.81 138 ASN B N 1
ATOM 2552 C CA . ASN B 1 138 ? 20.734 9.133 2.164 1 96.81 138 ASN B CA 1
ATOM 2553 C C . ASN B 1 138 ? 20.781 7.758 1.51 1 96.81 138 ASN B C 1
ATOM 2555 O O . ASN B 1 138 ? 20.828 7.648 0.284 1 96.81 138 ASN B O 1
ATOM 2559 N N . LYS B 1 139 ? 20.734 6.676 2.305 1 98.75 139 LYS B N 1
ATOM 2560 C CA . LYS B 1 139 ? 20.609 5.316 1.79 1 98.75 139 LYS B CA 1
ATOM 2561 C C . LYS B 1 139 ? 19.344 4.648 2.332 1 98.75 139 LYS B C 1
ATOM 2563 O O . LYS B 1 139 ? 18.891 4.961 3.438 1 98.75 139 LYS B O 1
ATOM 2568 N N . ILE B 1 140 ? 18.875 3.787 1.548 1 98.94 140 ILE B N 1
ATOM 2569 C CA . ILE B 1 140 ? 17.641 3.109 1.906 1 98.94 140 ILE B CA 1
ATOM 2570 C C . ILE B 1 140 ? 17.922 1.989 2.902 1 98.94 140 ILE B C 1
ATOM 2572 O O . ILE B 1 140 ? 18.703 1.073 2.605 1 98.94 140 ILE B O 1
ATOM 2576 N N . HIS B 1 141 ? 17.297 2.096 4.043 1 98.88 141 HIS B N 1
ATOM 2577 C CA . HIS B 1 141 ? 17.5 1.124 5.109 1 98.88 141 HIS B CA 1
ATOM 2578 C C . HIS B 1 141 ? 16.375 0.102 5.141 1 98.88 141 HIS B C 1
ATOM 2580 O O . HIS B 1 141 ? 16.578 -1.058 5.5 1 98.88 141 HIS B O 1
ATOM 2586 N N . GLU B 1 142 ? 15.117 0.509 4.793 1 98.69 142 GLU B N 1
ATOM 2587 C CA . GLU B 1 142 ? 13.953 -0.358 4.711 1 98.69 142 GLU B CA 1
ATOM 2588 C C . GLU B 1 142 ? 13.062 0.018 3.527 1 98.69 142 GLU B C 1
ATOM 2590 O O . GLU B 1 142 ? 12.9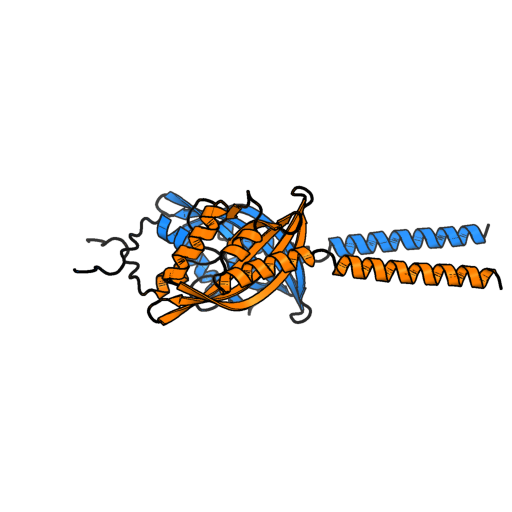3 1.197 3.195 1 98.69 142 GLU B O 1
ATOM 2595 N N . ILE B 1 143 ? 12.477 -0.981 2.971 1 98.75 143 ILE B N 1
ATOM 2596 C CA . ILE B 1 143 ? 11.414 -0.767 1.994 1 98.75 143 ILE B CA 1
ATOM 2597 C C . ILE B 1 143 ? 10.234 -1.692 2.299 1 98.75 143 ILE B C 1
ATOM 2599 O O . ILE B 1 143 ? 10.422 -2.885 2.547 1 98.75 143 ILE B O 1
ATOM 2603 N N . HIS B 1 144 ? 9.102 -1.151 2.33 1 98.38 144 HIS B N 1
ATOM 2604 C CA . HIS B 1 144 ? 7.855 -1.9 2.436 1 98.38 144 HIS B CA 1
ATOM 2605 C C . HIS B 1 144 ? 7.078 -1.865 1.124 1 98.38 144 HIS B C 1
ATOM 2607 O O . HIS B 1 144 ? 6.715 -0.791 0.644 1 98.38 144 HIS B O 1
ATOM 2613 N N . PHE B 1 145 ? 6.859 -3.041 0.556 1 98.31 145 PHE B N 1
ATOM 2614 C CA . PHE B 1 145 ? 6.145 -3.182 -0.708 1 98.31 145 PHE B CA 1
ATOM 2615 C C . PHE B 1 145 ? 4.688 -3.551 -0.466 1 98.31 145 PHE B C 1
ATOM 2617 O O . PHE B 1 145 ? 4.391 -4.469 0.303 1 98.31 145 PHE B O 1
ATOM 2624 N N . TYR B 1 146 ? 3.828 -2.891 -1.151 1 97.56 146 TYR B N 1
ATOM 2625 C CA . TYR B 1 146 ? 2.41 -3.232 -1.139 1 97.56 146 TYR B CA 1
ATOM 2626 C C . TYR B 1 146 ? 1.861 -3.332 -2.557 1 97.56 146 TYR B C 1
ATOM 2628 O O . TYR B 1 146 ? 1.769 -2.328 -3.266 1 97.56 146 TYR B O 1
ATOM 2636 N N . TYR B 1 147 ? 1.533 -4.496 -2.932 1 96.44 147 TYR B N 1
ATOM 2637 C CA . TYR B 1 147 ? 0.97 -4.762 -4.25 1 96.44 147 TYR B CA 1
ATOM 2638 C C . TYR B 1 147 ? 0.311 -6.137 -4.293 1 96.44 147 TYR B C 1
ATOM 2640 O O . TYR B 1 147 ? 0.544 -6.973 -3.416 1 96.44 147 TYR B O 1
ATOM 2648 N N . ASP B 1 148 ? -0.459 -6.355 -5.34 1 95.31 148 ASP B N 1
ATOM 2649 C CA . ASP B 1 148 ? -1.259 -7.57 -5.473 1 95.31 148 ASP B CA 1
ATOM 2650 C C . ASP B 1 148 ? -0.586 -8.57 -6.402 1 95.31 148 ASP B C 1
ATOM 2652 O O . ASP B 1 148 ? -0.773 -8.523 -7.621 1 95.31 148 ASP B O 1
ATOM 2656 N N . ARG B 1 149 ? 0.029 -9.555 -5.852 1 93.25 149 ARG B N 1
ATOM 2657 C CA . ARG B 1 149 ? 0.726 -10.547 -6.664 1 93.25 149 ARG B CA 1
ATOM 2658 C C . ARG B 1 149 ? -0.263 -11.422 -7.43 1 93.25 149 ARG B C 1
ATOM 2660 O O . ARG B 1 149 ? 0.079 -11.992 -8.461 1 93.25 149 ARG B O 1
ATOM 2667 N N . LEU B 1 150 ? -1.438 -11.539 -6.906 1 91.44 150 LEU B N 1
ATOM 2668 C CA . LEU B 1 150 ? -2.424 -12.375 -7.586 1 91.44 150 LEU B CA 1
ATOM 2669 C C . LEU B 1 150 ? -2.771 -11.797 -8.953 1 91.44 150 LEU B C 1
ATOM 2671 O O . LEU B 1 150 ? -3.023 -12.547 -9.906 1 91.44 150 LEU B O 1
ATOM 2675 N N . LYS B 1 151 ? -2.76 -10.492 -9.086 1 91.81 151 LYS B N 1
ATOM 2676 C CA . LYS B 1 151 ? -3.018 -9.859 -10.375 1 91.81 151 LYS B CA 1
ATOM 2677 C C . LYS B 1 151 ? -2.004 -10.312 -11.422 1 91.81 151 LYS B C 1
ATOM 2679 O O . LYS B 1 151 ? -2.361 -10.555 -12.578 1 91.81 151 LYS B O 1
ATOM 2684 N N . ILE B 1 152 ? -0.806 -10.406 -10.992 1 91.25 152 ILE B N 1
ATOM 2685 C CA . ILE B 1 152 ? 0.272 -10.82 -11.883 1 91.25 152 ILE B CA 1
ATOM 2686 C C . ILE B 1 152 ? 0.086 -12.289 -12.273 1 91.25 152 ILE B C 1
ATOM 2688 O O . ILE B 1 152 ? 0.144 -12.633 -13.453 1 91.25 152 ILE B O 1
ATOM 2692 N N . VAL B 1 153 ? -0.183 -13.109 -11.312 1 88.44 153 VAL B N 1
ATOM 2693 C CA . VAL B 1 153 ? -0.351 -14.539 -11.539 1 88.44 153 VAL B CA 1
ATOM 2694 C C . VAL B 1 153 ? -1.569 -14.781 -12.43 1 88.44 153 VAL B C 1
ATOM 2696 O O . VAL B 1 153 ? -1.521 -15.602 -13.344 1 88.44 153 VAL B O 1
ATOM 2699 N N . GLU B 1 154 ? -2.648 -14.102 -12.203 1 87.12 154 GLU B N 1
ATOM 2700 C CA . GLU B 1 154 ? -3.873 -14.258 -12.977 1 87.12 154 GLU B CA 1
ATOM 2701 C C . GLU B 1 154 ? -3.645 -13.898 -14.445 1 87.12 154 GLU B C 1
ATOM 2703 O O . GLU B 1 154 ? -4.281 -14.469 -15.336 1 87.12 154 GLU B O 1
ATOM 2708 N N . SER B 1 155 ? -2.781 -13 -14.633 1 86.75 155 SER B N 1
ATOM 2709 C CA . SER B 1 155 ? -2.539 -12.547 -16 1 86.75 155 SER B CA 1
ATOM 2710 C C . SER B 1 155 ? -1.763 -13.594 -16.797 1 86.75 155 SER B C 1
ATOM 2712 O O . SER B 1 155 ? -1.719 -13.531 -18.031 1 86.75 155 SER B O 1
ATOM 2714 N N . MET B 1 156 ? -1.079 -14.484 -16.141 1 81.06 156 MET B N 1
ATOM 2715 C CA . MET B 1 156 ? -0.326 -15.547 -16.797 1 81.06 156 MET B CA 1
ATOM 2716 C C . MET B 1 156 ? -1.243 -16.703 -17.172 1 81.06 156 MET B C 1
ATOM 2718 O O . MET B 1 156 ? -0.799 -17.672 -17.781 1 81.06 156 MET B O 1
ATOM 2722 N N . ASN B 1 157 ? -2.57 -16.578 -17.281 1 65.88 157 ASN B N 1
ATOM 2723 C CA . ASN B 1 157 ? -3.553 -17.625 -17.562 1 65.88 157 ASN B CA 1
ATOM 2724 C C . ASN B 1 157 ? -3.33 -18.859 -16.703 1 65.88 157 ASN B C 1
ATOM 2726 O O . ASN B 1 157 ? -3.473 -19.984 -17.188 1 65.88 157 ASN B O 1
ATOM 2730 N N . PHE B 1 158 ? -2.734 -18.719 -15.664 1 54.34 158 PHE B N 1
ATOM 2731 C CA . PHE B 1 158 ? -2.66 -19.859 -14.766 1 54.34 158 PHE B CA 1
ATOM 2732 C C . PHE B 1 158 ? -4.039 -20.219 -14.227 1 54.34 158 PHE B C 1
ATOM 2734 O O . PHE B 1 158 ? -4.824 -19.328 -13.891 1 54.34 158 PHE B O 1
ATOM 2741 N N . ASP B 1 159 ? -4.648 -21.328 -14.75 1 46.06 159 ASP B N 1
ATOM 2742 C CA . ASP B 1 159 ? -5.805 -21.891 -14.062 1 46.06 159 ASP B CA 1
ATOM 2743 C C . ASP B 1 159 ? -5.555 -22 -12.562 1 46.06 159 ASP B C 1
ATOM 2745 O O . ASP B 1 159 ? -4.602 -22.656 -12.133 1 46.06 159 ASP B O 1
ATOM 2749 N N . LEU B 1 160 ? -5.863 -21.141 -11.844 1 44.78 160 LEU B N 1
ATOM 2750 C CA . LEU B 1 160 ? -5.887 -21.344 -10.398 1 44.78 160 LEU B CA 1
ATOM 2751 C C . LEU B 1 160 ? -6.758 -22.547 -10.039 1 44.78 160 LEU B C 1
ATOM 2753 O O . LEU B 1 160 ? -7.984 -22.438 -10.016 1 44.78 160 LEU B O 1
ATOM 2757 N N . THR B 1 161 ? -6.727 -23.672 -10.68 1 38.03 161 THR B N 1
ATOM 2758 C CA . THR B 1 161 ? -7.543 -24.844 -10.367 1 38.03 161 THR B CA 1
ATOM 2759 C C . THR B 1 161 ? -7.41 -25.219 -8.898 1 38.03 161 THR B C 1
ATOM 2761 O O . THR B 1 161 ? -6.297 -25.344 -8.383 1 38.03 161 THR B O 1
ATOM 2764 N N . GLY B 1 162 ? -8.328 -24.781 -8.109 1 37.62 162 GLY B N 1
ATOM 2765 C CA . GLY B 1 162 ? -8.484 -25.328 -6.773 1 37.62 162 GLY B CA 1
ATOM 2766 C C . GLY B 1 162 ? -8.344 -26.844 -6.727 1 37.62 162 GLY B C 1
ATOM 2767 O O . GLY B 1 162 ? -8.305 -27.5 -7.77 1 37.62 162 GLY B O 1
ATOM 2768 N N . PRO B 1 163 ? -8.148 -27.516 -5.602 1 31.47 163 PRO B N 1
ATOM 2769 C CA . PRO B 1 163 ? -8.219 -28.984 -5.578 1 31.47 163 PRO B CA 1
ATOM 2770 C C . PRO B 1 163 ? -9.445 -29.516 -6.309 1 31.47 163 PRO B C 1
ATOM 2772 O O . PRO B 1 163 ? -10.453 -28.828 -6.438 1 31.47 163 PRO B O 1
ATOM 2775 N N . ASP B 1 164 ? -9.289 -30.5 -7.242 1 30.77 164 ASP B N 1
ATOM 2776 C CA . ASP B 1 164 ? -10.359 -31.375 -7.707 1 30.77 164 ASP B CA 1
ATOM 2777 C C . ASP B 1 164 ? -11.359 -31.656 -6.59 1 30.77 164 ASP B C 1
ATOM 2779 O O . ASP B 1 164 ? -10.992 -32.125 -5.52 1 30.77 164 ASP B O 1
ATOM 2783 N N . GLN B 1 165 ? -12.43 -31.047 -6.281 1 28 165 GLN B N 1
ATOM 2784 C CA . GLN B 1 165 ? -13.531 -31.781 -5.672 1 28 165 GLN B CA 1
ATOM 2785 C C . GLN B 1 165 ? -13.875 -33.031 -6.496 1 28 165 GLN B C 1
ATOM 2787 O O . GLN B 1 165 ? -14.375 -32.906 -7.617 1 28 165 GLN B O 1
ATOM 2792 N N . GLU B 1 166 ? -13.039 -34.031 -6.512 1 24.06 166 GLU B N 1
ATOM 2793 C CA . GLU B 1 166 ? -13.664 -35.344 -6.672 1 24.06 166 GLU B CA 1
ATOM 2794 C C . GLU B 1 166 ? -14.891 -35.5 -5.777 1 24.06 166 GLU B C 1
ATOM 2796 O O . GLU B 1 166 ? -14.773 -35.5 -4.547 1 24.06 166 GLU B O 1
ATOM 2801 N N . TYR B 1 167 ? -16.016 -34.719 -6.102 1 19.88 167 TYR B N 1
ATOM 2802 C CA . TYR B 1 167 ? -17.219 -35.5 -5.836 1 19.88 167 TYR B CA 1
ATOM 2803 C C . TYR B 1 167 ? -17.375 -36.625 -6.844 1 19.88 167 TYR B C 1
ATOM 2805 O O . TYR B 1 167 ? -16.938 -36.531 -7.992 1 19.88 167 TYR B O 1
#

Secondary structure (DSSP, 8-state):
-HHHHHHHHHHHHHHHHHHHHHHHHHHTTHHHHHHHHHHHHHHHTT-HHHHHHTEEEEEEEESSSSSS-EEHHHHHHHHHHHHTTEEEEEEEEEEEEEEEETTTTEEEEEEEEEEEEEETTS-EEEEEEEEEEEEETTEEEEEEEEE-HHHHHHHTT---B------/-HHHHHHHHHHHHHHHHHHHHHHHHHHTTHHHHHHHHHHHHHHHTT-HHHHHHTEEEEEEEESSSSSS-EEHHHHHHHHHHHHTTEEEEEEEEEEEEEEEETTTTEEEEEEEEEEEEEETTS-EEEEEEEEEEEEETTEEEEEEEEE-HHHHHHHTT---B------

Organism: NCBI:txid2715131

Sequence (334 aa):
MKKHLTILLIFIFLFTCQTYAQNNELRKGQKELESAKTFVQAYENADWKTMKSMLTDNSTAYNLGGNESLDRDSHIDFWEEIRMTLNPKIIEKKWLIGEFDEERNGRWIYNWGKNRNTHSNGISVIVPYHLAFLIIENKIHEIHFYYDRLKIVESMNFDLTGPDQEYMKKHLTILLIFIFLFTCQTYAQNNELRKGQKELESAKTFVQAYENADWKTMKSMLTDNSTAYNLGGNESLDRDSHIDFWEEIRMTLNPKIIEKKWLIGEFDEERNGRWIYNWGKNRNTHSNGISVIVPYHLAFLIIENKIHEIHFYYDRLKIVESMNFDLTGPDQEY

Foldseek 3Di:
DVVVVVVVVVVVVVVVVVVVVVVVVVPPCVLLVVLVVQLVVCLLVVVLVSNLVLADQAAWEPDPDDDDIDGSVVVSVVSVVVVVFKHKDFPDKDKDWADQDPVVRWTKIKMWGWIWIATPVGFTFIKTKIKIFTAHPSGTRYIYIDTDVVRVVVSVVPPPDDPPPPD/DVVVVVVVVVVVVVVVVVVVVVVVVVPPCVLLVVLVVQLVVCLLVVVLVSNLVLADQAAWEPDPDDDDIDGSVVVSVVSVVVVVFKHKDFPDKDKDWADQDPVVRWTKIKMWGWIWIATPVGFTFIKTKIKIFTAHPSGTRYIYIDTDVVRVVVRVVPPPDDPPPPD